Protein AF-A0A3D2MHQ1-F1 (afdb_monomer_lite)

pLDDT: mean 87.16, std 13.09, range [38.5, 98.31]

Foldseek 3Di:
DDDDDDPPPPDDDPPPPVCVVCVVCCLLAPLDLDPVCLVVNLLSVLLLLLLLLLLLVLVLPPDLCPPPVPCPPCSVVSNVVSNVSSVVSNVVSPDDDDSPPPSVDSDDDPVSVVSVVSLVVLLVVLVVLLVVLVVLLPDADAQQAPQLLLLLVLLLCVVVVHHSQVPFFVLVSCVPRVYQLVRWDFDCDDPNPPPPDDDDSVRSVVLSVVCNVVVHRPGTDGGNPPDPPLSVVQNVCSVVVNSRCLVVLSVLLVVVLVVQLVPDDVSCNVSSVSSSSSNVVSSVCSSNSHCVSNLVSLVVQLVVCVVVVVSNVVSVD

Radius of gyration: 27.02 Å; chains: 1; bounding box: 58×42×111 Å

Structure (mmCIF, N/CA/C/O backbone):
data_AF-A0A3D2MHQ1-F1
#
_entry.id   AF-A0A3D2MHQ1-F1
#
loop_
_atom_site.group_PDB
_atom_site.id
_atom_site.type_symbol
_atom_site.label_atom_id
_atom_site.label_alt_id
_atom_site.label_comp_id
_atom_site.label_asym_id
_atom_site.label_entity_id
_atom_site.label_seq_id
_atom_site.pdbx_PDB_ins_code
_atom_site.Cartn_x
_atom_site.Cartn_y
_atom_site.Cartn_z
_atom_site.occupancy
_atom_site.B_iso_or_equiv
_atom_site.auth_seq_id
_atom_site.auth_comp_id
_atom_site.auth_asym_id
_atom_site.auth_atom_id
_atom_site.pdbx_PDB_model_num
ATOM 1 N N . MET A 1 1 ? -31.511 18.091 81.338 1.00 41.44 1 MET A N 1
ATOM 2 C CA . MET A 1 1 ? -31.451 18.531 79.927 1.00 41.44 1 MET A CA 1
ATOM 3 C C . MET A 1 1 ? -30.010 18.409 79.463 1.00 41.44 1 MET A C 1
ATOM 5 O O . MET A 1 1 ? -29.186 19.196 79.897 1.00 41.44 1 MET A O 1
ATOM 9 N N . ALA A 1 2 ? -29.686 17.376 78.683 1.00 38.50 2 ALA A N 1
ATOM 10 C CA . ALA A 1 2 ? -28.346 17.162 78.136 1.00 38.50 2 ALA A CA 1
ATOM 11 C C . ALA A 1 2 ? -28.432 17.257 76.608 1.00 38.50 2 ALA A C 1
ATOM 13 O O . ALA A 1 2 ? -29.127 16.470 75.965 1.00 38.50 2 ALA A O 1
ATOM 14 N N . GLN A 1 3 ? -27.784 18.276 76.051 1.00 45.22 3 GLN A N 1
ATOM 15 C CA . GLN A 1 3 ? -27.794 18.618 74.634 1.00 45.22 3 GLN A CA 1
ATOM 16 C C . GLN A 1 3 ? -26.745 17.750 73.919 1.00 45.22 3 GLN A C 1
ATOM 18 O O . GLN A 1 3 ? -25.546 17.919 74.124 1.00 45.22 3 GLN A O 1
ATOM 23 N N . ARG A 1 4 ? -27.192 16.773 73.120 1.00 46.41 4 ARG A N 1
ATOM 24 C CA . ARG A 1 4 ? -26.319 15.969 72.249 1.00 46.41 4 ARG A CA 1
ATOM 25 C C . ARG A 1 4 ? -25.903 16.815 71.047 1.00 46.41 4 ARG A C 1
ATOM 27 O O . ARG A 1 4 ? -26.727 17.103 70.183 1.00 46.41 4 ARG A O 1
ATOM 34 N N . SER A 1 5 ? -24.630 17.189 70.987 1.00 51.31 5 SER A N 1
ATOM 35 C CA . SER A 1 5 ? -24.003 17.742 69.790 1.00 51.31 5 SER A CA 1
ATOM 36 C C . SER A 1 5 ? -23.804 16.628 68.758 1.00 51.31 5 SER A C 1
ATOM 38 O O . SER A 1 5 ? -23.080 15.658 68.979 1.00 51.31 5 SER A O 1
ATOM 40 N N . VAL A 1 6 ? -24.490 16.747 67.623 1.00 52.09 6 VAL A N 1
ATOM 41 C CA . VAL A 1 6 ? -24.284 15.894 66.450 1.00 52.09 6 VAL A CA 1
ATOM 42 C C . VAL A 1 6 ? -23.158 16.522 65.636 1.00 52.09 6 VAL A C 1
ATOM 44 O O . VAL A 1 6 ? -23.335 17.579 65.037 1.00 52.09 6 VAL A O 1
ATOM 47 N N . PHE A 1 7 ? -21.982 15.895 65.648 1.00 46.06 7 PHE A N 1
ATOM 48 C CA . PHE A 1 7 ? -20.896 16.245 64.738 1.00 46.06 7 PHE A CA 1
ATOM 49 C C . PHE A 1 7 ? -21.261 15.779 63.327 1.00 46.06 7 PHE A C 1
ATOM 51 O O . PHE A 1 7 ? -21.269 14.585 63.029 1.00 46.06 7 PHE A O 1
ATOM 58 N N . THR A 1 8 ? -21.563 16.733 62.451 1.00 49.31 8 THR A N 1
ATOM 59 C CA . THR A 1 8 ? -21.697 16.512 61.013 1.00 49.31 8 THR A CA 1
ATOM 60 C C . THR A 1 8 ? -20.311 16.215 60.451 1.00 49.31 8 THR A C 1
ATOM 62 O O . THR A 1 8 ? -19.496 17.112 60.245 1.00 49.31 8 THR A O 1
ATOM 65 N N . GLN A 1 9 ? -20.009 14.934 60.260 1.00 46.34 9 GLN A N 1
ATOM 66 C CA . GLN A 1 9 ? -18.776 14.492 59.626 1.00 46.34 9 GLN A CA 1
ATOM 67 C C . GLN A 1 9 ? -18.892 14.741 58.118 1.00 46.34 9 GLN A C 1
ATOM 69 O O . GLN A 1 9 ? -19.406 13.916 57.365 1.00 46.34 9 GLN A O 1
ATOM 74 N N . THR A 1 10 ? -18.455 15.920 57.681 1.00 47.22 10 THR A N 1
ATOM 75 C CA . THR A 1 10 ? -18.321 16.269 56.267 1.00 47.22 10 THR A CA 1
ATOM 76 C C . THR A 1 10 ? -17.256 15.358 55.663 1.00 47.22 10 THR A C 1
ATOM 78 O O . THR A 1 10 ? -16.059 15.525 55.894 1.00 47.22 10 THR A O 1
ATOM 81 N N . THR A 1 11 ? -17.689 14.339 54.927 1.00 50.16 11 THR A N 1
ATOM 82 C CA . THR A 1 11 ? -16.809 13.509 54.110 1.00 50.16 11 THR A CA 1
ATOM 83 C C . THR A 1 11 ? -16.219 14.398 53.021 1.00 50.16 11 THR A C 1
ATOM 85 O O . THR A 1 11 ? -16.894 14.767 52.065 1.00 50.16 11 THR A O 1
ATOM 88 N N . GLN A 1 12 ? -14.956 14.797 53.188 1.00 49.50 12 GLN A N 1
ATOM 89 C CA . GLN A 1 12 ? -14.205 15.427 52.109 1.00 49.50 12 GLN A CA 1
ATOM 90 C C . GLN A 1 12 ? -14.195 14.473 50.904 1.00 49.50 12 GLN A C 1
ATOM 92 O O . GLN A 1 12 ? -13.839 13.299 51.070 1.00 49.50 12 GLN A O 1
ATOM 97 N N . PRO A 1 13 ? -14.569 14.935 49.697 1.00 51.09 13 PRO A N 1
ATOM 98 C CA . PRO A 1 13 ? -14.368 14.151 48.496 1.00 51.09 13 PRO A CA 1
ATOM 99 C C . PRO A 1 13 ? -12.862 13.964 48.345 1.00 51.09 13 PRO A C 1
ATOM 101 O O . PRO A 1 13 ? -12.105 14.921 48.198 1.00 51.09 13 PRO A O 1
ATOM 104 N N . LYS A 1 14 ? -12.421 12.714 48.455 1.00 50.22 14 LYS A N 1
ATOM 105 C CA . LYS A 1 14 ? -11.042 12.325 48.196 1.00 50.22 14 LYS A CA 1
ATOM 106 C C . LYS A 1 14 ? -10.777 12.656 46.727 1.00 50.22 14 LYS A C 1
ATOM 108 O O . LYS A 1 14 ? -11.254 11.942 45.849 1.00 50.22 14 LYS A O 1
ATOM 113 N N . GLU A 1 15 ? -10.109 13.776 46.461 1.00 48.19 15 GLU A N 1
ATOM 114 C CA . GLU A 1 15 ? -9.692 14.137 45.111 1.00 48.19 15 GLU A CA 1
ATOM 115 C C . GLU A 1 15 ? -8.756 13.044 44.598 1.00 48.19 15 GLU A C 1
ATOM 117 O O . GLU A 1 15 ? -7.600 12.911 44.999 1.00 48.19 15 GLU A O 1
ATOM 122 N N . ASP A 1 16 ? -9.306 12.198 43.734 1.00 51.69 16 ASP A N 1
ATOM 123 C CA . ASP A 1 16 ? -8.596 11.114 43.086 1.00 51.69 16 ASP A CA 1
ATOM 124 C C . ASP A 1 16 ? -7.606 11.732 42.082 1.00 51.69 16 ASP A C 1
ATOM 126 O O . ASP A 1 16 ? -7.900 11.901 40.895 1.00 51.69 16 ASP A O 1
ATOM 130 N N . HIS A 1 17 ? -6.402 12.085 42.547 1.00 50.25 17 HIS A N 1
ATOM 131 C CA . HIS A 1 17 ? -5.279 12.573 41.728 1.00 50.25 17 HIS A CA 1
ATOM 132 C C . HIS A 1 17 ? -4.903 11.622 40.568 1.00 50.25 17 HIS A C 1
ATOM 134 O O . HIS A 1 17 ? -4.122 11.968 39.682 1.00 50.25 17 HIS A O 1
ATOM 140 N N . THR A 1 18 ? -5.477 10.418 40.526 1.00 52.78 18 THR A N 1
ATOM 141 C CA . THR A 1 18 ? -5.360 9.469 39.416 1.00 52.78 18 THR A CA 1
ATOM 142 C C . THR A 1 18 ? -6.163 9.878 38.171 1.00 52.78 18 THR A C 1
ATOM 144 O O . THR A 1 18 ? -5.835 9.435 37.066 1.00 52.78 18 THR A O 1
ATOM 147 N N . THR A 1 19 ? -7.168 10.752 38.302 1.00 53.66 19 THR A N 1
ATOM 148 C CA . THR A 1 19 ? -8.086 11.133 37.209 1.00 53.66 19 THR A CA 1
ATOM 149 C C . THR A 1 19 ? -7.482 12.111 36.199 1.00 53.66 19 THR A C 1
ATOM 151 O O . THR A 1 19 ? -7.786 12.034 35.006 1.00 53.66 19 THR A O 1
ATOM 154 N N . THR A 1 20 ? -6.566 12.990 36.611 1.00 59.56 20 THR A N 1
ATOM 155 C CA . THR A 1 20 ? -5.917 13.961 35.711 1.00 59.56 20 THR A CA 1
ATOM 156 C C . THR A 1 20 ? -4.948 13.298 34.731 1.00 59.56 20 THR A C 1
ATOM 158 O O . THR A 1 20 ? -4.886 13.703 33.570 1.00 59.56 20 THR A O 1
ATOM 161 N N . ARG A 1 21 ? -4.246 12.229 35.141 1.00 63.94 21 ARG A N 1
ATOM 162 C CA . ARG A 1 21 ? -3.185 11.588 34.333 1.00 63.94 21 ARG A CA 1
ATOM 163 C C . ARG A 1 21 ? -3.698 10.866 33.076 1.00 63.94 21 ARG A C 1
ATOM 165 O O . ARG A 1 21 ? -2.928 10.652 32.144 1.00 63.94 21 ARG A O 1
ATOM 172 N N . TYR A 1 22 ? -4.986 10.521 33.015 1.00 71.19 22 TYR A N 1
ATOM 173 C CA . TYR A 1 22 ? -5.569 9.738 31.913 1.00 71.19 22 TYR A CA 1
ATOM 174 C C . TYR A 1 22 ? -6.658 10.468 31.120 1.00 71.19 22 TYR A C 1
ATOM 176 O O . TYR A 1 22 ? -7.328 9.855 30.293 1.00 71.19 22 TYR A O 1
ATOM 184 N N . ARG A 1 23 ? -6.814 11.785 31.300 1.00 81.25 23 ARG A N 1
ATOM 185 C CA . ARG A 1 23 ? -7.886 12.566 30.658 1.00 81.25 23 ARG A CA 1
ATOM 186 C C . ARG A 1 23 ? -7.852 12.498 29.118 1.00 81.25 23 ARG A C 1
ATOM 188 O O . ARG A 1 23 ? -8.897 12.559 28.479 1.00 81.25 23 ARG A O 1
ATOM 195 N N . TRP A 1 24 ? -6.673 12.302 28.520 1.00 87.44 24 TRP A N 1
ATOM 196 C CA . TRP A 1 24 ? -6.513 12.129 27.069 1.00 87.44 24 TRP A CA 1
ATOM 197 C C . TRP A 1 24 ? -7.054 10.786 26.551 1.00 87.44 24 TRP A C 1
ATOM 199 O O . TRP A 1 24 ? -7.511 10.711 25.411 1.00 87.44 24 TRP A O 1
ATOM 209 N N . MET A 1 25 ? -7.063 9.736 27.384 1.00 88.19 25 MET A N 1
ATOM 210 C CA . MET A 1 25 ? -7.563 8.410 27.002 1.00 88.19 25 MET A CA 1
ATOM 211 C C . MET A 1 25 ? -9.069 8.413 26.741 1.00 88.19 25 MET A C 1
ATOM 213 O O . MET A 1 25 ? -9.544 7.604 25.947 1.00 88.19 25 MET A O 1
ATOM 217 N N . ASN A 1 26 ? -9.796 9.359 27.339 1.00 87.25 26 ASN A N 1
ATOM 218 C CA . ASN A 1 26 ? -11.232 9.550 27.131 1.00 87.25 26 ASN A CA 1
ATOM 219 C C . ASN A 1 26 ? -11.576 9.921 25.678 1.00 87.25 26 ASN A C 1
ATOM 221 O O . ASN A 1 26 ? -12.728 9.819 25.275 1.00 87.25 26 ASN A O 1
ATOM 225 N N . ARG A 1 27 ? -10.587 10.347 24.874 1.00 90.31 27 ARG A N 1
ATOM 226 C CA . ARG A 1 27 ? -10.777 10.548 23.429 1.00 90.31 27 ARG A CA 1
ATOM 227 C C . ARG A 1 27 ? -10.894 9.224 22.674 1.00 90.31 27 ARG A C 1
ATOM 229 O O . ARG A 1 27 ? -11.553 9.179 21.647 1.00 90.31 27 ARG A O 1
ATOM 236 N N . PHE A 1 28 ? -10.260 8.165 23.178 1.00 91.62 28 PHE A N 1
ATOM 237 C CA . PHE A 1 28 ? -10.196 6.849 22.537 1.00 91.62 28 PHE A CA 1
ATOM 238 C C . PHE A 1 28 ? -11.156 5.832 23.160 1.00 91.62 28 PHE A C 1
ATOM 240 O O . PHE A 1 28 ? -11.649 4.949 22.460 1.00 91.62 28 PHE A O 1
ATOM 247 N N . PHE A 1 29 ? -11.422 5.936 24.461 1.00 91.94 29 PHE A N 1
ATOM 248 C CA . PHE A 1 29 ? -12.326 5.047 25.183 1.00 91.94 29 PHE A CA 1
ATOM 249 C C . PHE A 1 29 ? -13.490 5.840 25.761 1.00 91.94 29 PHE A C 1
ATOM 251 O O . PHE A 1 29 ? -13.272 6.864 26.406 1.00 91.94 29 PHE A O 1
ATOM 258 N N . THR A 1 30 ? -14.719 5.362 25.550 1.00 88.00 30 THR A N 1
ATOM 259 C CA . THR A 1 30 ? -15.880 5.968 26.208 1.00 88.00 30 THR A CA 1
ATOM 260 C C . THR A 1 30 ? -15.880 5.611 27.693 1.00 88.00 30 THR A C 1
ATOM 262 O O . THR A 1 30 ? -15.606 4.467 28.063 1.00 88.00 30 THR A O 1
ATOM 265 N N . ASN A 1 31 ? -16.176 6.602 28.532 1.00 83.19 31 ASN A N 1
ATOM 266 C CA . ASN A 1 31 ? -16.345 6.412 29.973 1.00 83.19 31 ASN A CA 1
ATOM 267 C C . ASN A 1 31 ? -17.778 6.027 30.337 1.00 83.19 31 ASN A C 1
ATOM 269 O O . ASN A 1 31 ? -18.007 5.515 31.431 1.00 83.19 31 ASN A O 1
ATOM 273 N N . ASP A 1 32 ? -18.735 6.282 29.441 1.00 82.44 32 ASP A N 1
ATOM 274 C CA . ASP A 1 32 ? -20.117 5.902 29.674 1.00 82.44 32 ASP A CA 1
ATOM 275 C C . ASP A 1 32 ? -20.298 4.404 29.408 1.00 82.44 32 ASP A C 1
ATOM 277 O O . ASP A 1 32 ? -20.101 3.910 28.295 1.00 82.44 32 ASP A O 1
ATOM 281 N N . VAL A 1 33 ? -20.656 3.688 30.472 1.00 81.06 33 VAL A N 1
ATOM 282 C CA . VAL A 1 33 ? -20.871 2.238 30.499 1.00 81.06 33 VAL A CA 1
ATOM 283 C C . VAL A 1 33 ? -22.364 1.896 30.449 1.00 81.06 33 VAL A C 1
ATOM 285 O O . VAL A 1 33 ? -22.752 0.770 30.769 1.00 81.06 33 VAL A O 1
ATOM 288 N N . SER A 1 34 ? -23.209 2.858 30.073 1.00 83.75 34 SER A N 1
ATOM 289 C CA . SER A 1 34 ? -24.629 2.637 29.832 1.00 83.75 34 SER A CA 1
ATOM 290 C C . SER A 1 34 ? -24.853 1.562 28.752 1.00 83.75 34 SER A C 1
ATOM 292 O O . SER A 1 34 ? -24.024 1.396 27.845 1.00 83.75 34 SER A O 1
ATOM 294 N N . PRO A 1 35 ? -25.964 0.803 28.827 1.00 83.62 35 PRO A N 1
ATOM 295 C CA . PRO A 1 35 ? -26.304 -0.213 27.828 1.00 83.62 35 PRO A CA 1
ATOM 296 C C . PRO A 1 35 ? -26.315 0.314 26.387 1.00 83.62 35 PRO A C 1
ATOM 298 O O . PRO A 1 35 ? -25.898 -0.399 25.470 1.00 83.62 35 PRO A O 1
ATOM 301 N N . ASP A 1 36 ? -26.700 1.577 26.197 1.00 86.62 36 ASP A N 1
ATOM 302 C CA . ASP A 1 36 ? -26.775 2.235 24.889 1.00 86.62 36 ASP A CA 1
ATOM 303 C C . ASP A 1 36 ? -25.396 2.378 24.223 1.00 86.62 36 ASP A C 1
ATOM 305 O O . ASP A 1 36 ? -25.267 2.304 22.999 1.00 86.62 36 ASP A O 1
ATOM 309 N N . ASN A 1 37 ? -24.332 2.479 25.027 1.00 87.81 37 ASN A N 1
ATOM 310 C CA . ASN A 1 37 ? -22.954 2.623 24.561 1.00 87.81 37 ASN A CA 1
ATOM 311 C C . ASN A 1 37 ? -22.206 1.292 24.367 1.00 87.81 37 ASN A C 1
ATOM 313 O O . ASN A 1 37 ? -21.064 1.271 23.888 1.00 87.81 37 ASN A O 1
ATOM 317 N N . TYR A 1 38 ? -22.839 0.148 24.645 1.00 87.06 38 TYR A N 1
ATOM 318 C CA . TYR A 1 38 ? -22.224 -1.175 24.466 1.00 87.06 38 TYR A CA 1
ATOM 319 C C . TYR A 1 38 ? -21.692 -1.450 23.051 1.00 87.06 38 TYR A C 1
ATOM 321 O O . TYR A 1 38 ? -20.593 -2.015 22.940 1.00 87.06 38 TYR A O 1
ATOM 329 N N . PRO A 1 39 ? -22.377 -1.054 21.959 1.00 89.12 39 PRO A N 1
ATOM 330 C CA . PRO A 1 39 ? -21.839 -1.222 20.613 1.00 89.12 39 PRO A CA 1
ATOM 331 C C . PRO A 1 39 ? -20.524 -0.459 20.401 1.00 89.12 39 PRO A C 1
ATOM 333 O O . PRO A 1 39 ? -19.602 -0.995 19.786 1.00 89.12 39 PRO A O 1
ATOM 336 N N . ILE A 1 40 ? -20.403 0.756 20.945 1.00 90.88 40 ILE A N 1
ATOM 337 C CA . ILE A 1 40 ? -19.206 1.600 20.811 1.00 90.88 40 ILE A CA 1
ATOM 338 C C . ILE A 1 40 ? -18.048 1.008 21.611 1.00 90.88 40 ILE A C 1
ATOM 340 O O . ILE A 1 40 ? -16.964 0.814 21.062 1.00 90.88 40 ILE A O 1
ATOM 344 N N . ILE A 1 41 ? -18.284 0.611 22.865 1.00 89.38 41 ILE A N 1
ATOM 345 C CA . ILE A 1 41 ? -17.271 -0.064 23.694 1.00 89.38 41 ILE A CA 1
ATOM 346 C C . ILE A 1 41 ? -16.753 -1.321 22.984 1.00 89.38 41 ILE A C 1
ATOM 348 O O . ILE A 1 41 ? -15.551 -1.599 22.984 1.00 89.38 41 ILE A O 1
ATOM 352 N N . LYS A 1 42 ? -17.639 -2.092 22.342 1.00 88.88 42 LYS A N 1
ATOM 353 C CA . LYS A 1 42 ? -17.251 -3.276 21.567 1.00 88.88 42 LYS A CA 1
ATOM 354 C C . LYS A 1 42 ? -16.354 -2.908 20.384 1.00 88.88 42 LYS A C 1
ATOM 356 O O . LYS A 1 42 ? -15.334 -3.567 20.190 1.00 88.88 42 LYS A O 1
ATOM 361 N N . LEU A 1 43 ? -16.689 -1.864 19.626 1.00 92.50 43 LEU A N 1
ATOM 362 C CA . LEU A 1 43 ? -15.858 -1.378 18.520 1.00 92.50 43 LEU A CA 1
ATOM 363 C C . LEU A 1 43 ? -14.486 -0.892 19.003 1.00 92.50 43 LEU A C 1
ATOM 365 O O . LEU A 1 43 ? -13.479 -1.301 18.435 1.00 92.50 43 LEU A O 1
ATOM 369 N N . GLN A 1 44 ? -14.419 -0.129 20.095 1.00 93.12 44 GLN A N 1
ATOM 370 C CA . GLN A 1 44 ? -13.157 0.329 20.692 1.00 93.12 44 GLN A CA 1
ATOM 371 C C . GLN A 1 44 ? -12.275 -0.842 21.149 1.00 93.12 44 GLN A C 1
ATOM 373 O O . GLN A 1 44 ? -11.058 -0.802 21.016 1.00 93.12 44 GLN A O 1
ATOM 378 N N . ARG A 1 45 ? -12.861 -1.938 21.644 1.00 90.75 45 ARG A N 1
ATOM 379 C CA . ARG A 1 45 ? -12.098 -3.151 21.995 1.00 90.75 45 ARG A CA 1
ATOM 380 C C . ARG A 1 45 ? -11.556 -3.880 20.769 1.00 90.75 45 ARG A C 1
ATOM 382 O O . ARG A 1 45 ? -10.436 -4.378 20.818 1.00 90.75 45 ARG A O 1
ATOM 389 N N . ARG A 1 46 ? -12.337 -3.944 19.689 1.00 93.69 46 ARG A N 1
ATOM 390 C CA . ARG A 1 46 ? -11.899 -4.510 18.402 1.00 93.69 46 ARG A CA 1
ATOM 391 C C . ARG A 1 46 ? -10.802 -3.661 17.768 1.00 93.69 46 ARG A C 1
ATOM 393 O O . ARG A 1 46 ? -9.842 -4.211 17.248 1.00 93.69 46 ARG A O 1
ATOM 400 N N . ALA A 1 47 ? -10.900 -2.343 17.911 1.00 95.69 47 ALA A N 1
ATOM 401 C CA . ALA A 1 47 ? -9.884 -1.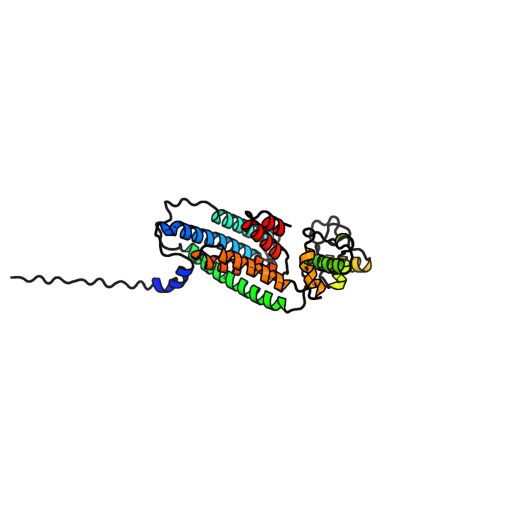397 17.479 1.00 95.69 47 ALA A CA 1
ATOM 402 C C . ALA A 1 47 ? -8.508 -1.685 18.109 1.00 95.69 47 ALA A C 1
ATOM 404 O O . ALA A 1 47 ? -7.496 -1.592 17.425 1.00 95.69 47 ALA A O 1
ATOM 405 N N . ILE A 1 48 ? -8.446 -2.145 19.362 1.00 96.44 48 ILE A N 1
ATOM 406 C CA . ILE A 1 48 ? -7.165 -2.548 19.967 1.00 96.44 48 ILE A CA 1
ATOM 407 C C . ILE A 1 48 ? -6.528 -3.741 19.247 1.00 96.44 48 ILE A C 1
ATOM 409 O O . ILE A 1 48 ? -5.316 -3.763 19.059 1.00 96.44 48 ILE A O 1
ATOM 413 N N . TRP A 1 49 ? -7.329 -4.722 18.834 1.00 97.25 49 TRP A N 1
ATOM 414 C CA . TRP A 1 49 ? -6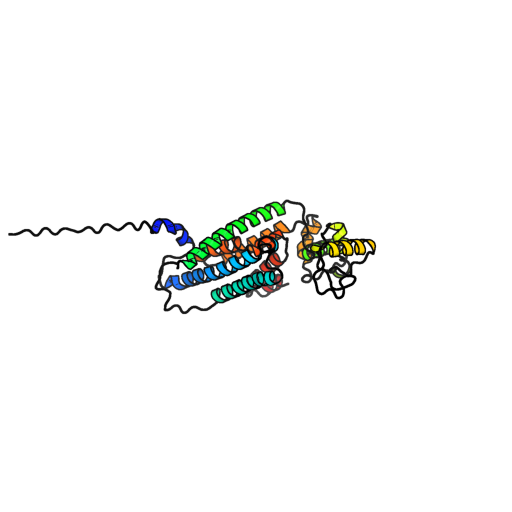.829 -5.871 18.079 1.00 97.25 49 TRP A CA 1
ATOM 415 C C . TRP A 1 49 ? -6.352 -5.477 16.679 1.00 97.25 49 TRP A C 1
ATOM 417 O O . TRP A 1 49 ? -5.304 -5.944 16.247 1.00 97.25 49 TRP A O 1
ATOM 427 N N . ILE A 1 50 ? -7.060 -4.559 16.013 1.00 97.56 50 ILE A N 1
ATOM 428 C CA . ILE A 1 50 ? -6.599 -3.956 14.752 1.00 97.56 50 ILE A CA 1
ATOM 429 C C . ILE A 1 50 ? -5.271 -3.218 14.974 1.00 97.56 50 ILE A C 1
ATOM 431 O O . ILE A 1 50 ? -4.337 -3.391 14.201 1.00 97.56 50 ILE A O 1
ATOM 435 N N . GLY A 1 51 ? -5.152 -2.454 16.062 1.00 97.56 51 GLY A N 1
ATOM 436 C CA . GLY A 1 51 ? -3.910 -1.773 16.421 1.00 97.56 51 GLY A CA 1
ATOM 437 C C . GLY A 1 51 ? -2.744 -2.739 16.645 1.00 97.56 51 GLY A C 1
ATOM 438 O O . GLY A 1 51 ? -1.659 -2.517 16.123 1.00 97.56 51 GLY A O 1
ATOM 439 N N . LEU A 1 52 ? -2.966 -3.857 17.344 1.00 98.06 52 LEU A N 1
ATOM 440 C CA . LEU A 1 52 ? -1.948 -4.903 17.486 1.00 98.06 52 LEU A CA 1
ATOM 441 C C . LEU A 1 52 ? -1.521 -5.463 16.121 1.00 98.06 52 LEU A C 1
ATOM 443 O O . LEU A 1 52 ? -0.328 -5.624 15.884 1.00 98.06 52 LEU A O 1
ATOM 447 N N . ALA A 1 53 ? -2.473 -5.717 15.219 1.00 98.06 53 ALA A N 1
ATOM 448 C CA . ALA A 1 53 ? -2.165 -6.185 13.872 1.00 98.06 53 ALA A CA 1
ATOM 449 C C . ALA A 1 53 ? -1.272 -5.190 13.108 1.00 98.06 53 ALA A C 1
ATOM 451 O O . ALA A 1 53 ? -0.308 -5.619 12.476 1.00 98.06 53 ALA A O 1
ATOM 452 N N . LEU A 1 54 ? -1.544 -3.884 13.219 1.00 97.81 54 LEU A N 1
ATOM 453 C CA . LEU A 1 54 ? -0.738 -2.823 12.604 1.00 97.81 54 LEU A CA 1
ATOM 454 C C . LEU A 1 54 ? 0.652 -2.691 13.233 1.00 97.81 54 LEU A C 1
ATOM 456 O O . LEU A 1 54 ? 1.621 -2.528 12.504 1.00 97.81 54 LEU A O 1
ATOM 460 N N . ILE A 1 55 ? 0.776 -2.807 14.560 1.00 97.88 55 ILE A N 1
ATOM 461 C CA . ILE A 1 55 ? 2.081 -2.804 15.244 1.00 97.88 55 ILE A CA 1
ATOM 462 C C . ILE A 1 55 ? 2.953 -3.958 14.739 1.00 97.88 55 ILE A C 1
ATOM 464 O O . ILE A 1 55 ? 4.134 -3.759 14.468 1.00 97.88 55 ILE A O 1
ATOM 468 N N . LEU A 1 56 ? 2.376 -5.156 14.603 1.00 97.50 56 LEU A N 1
ATOM 469 C CA . LEU A 1 56 ? 3.104 -6.330 14.119 1.00 97.50 56 LEU A CA 1
ATOM 470 C C . LEU A 1 56 ? 3.535 -6.177 12.655 1.00 97.50 56 LEU A C 1
ATOM 472 O O . LEU A 1 56 ? 4.660 -6.540 12.330 1.00 97.50 56 LEU A O 1
ATOM 476 N N . GLN A 1 57 ? 2.688 -5.596 11.798 1.00 96.50 57 GLN A N 1
ATOM 477 C CA . GLN A 1 57 ? 3.065 -5.292 10.411 1.00 96.50 57 GLN A CA 1
ATOM 478 C C . GLN A 1 57 ? 4.142 -4.207 10.340 1.00 96.50 57 GLN A C 1
ATOM 480 O O . GLN A 1 57 ? 5.134 -4.381 9.648 1.00 96.50 57 GLN A O 1
ATOM 485 N N . ALA A 1 58 ? 4.030 -3.138 11.131 1.00 95.56 58 ALA A N 1
ATOM 486 C CA . ALA A 1 58 ? 5.061 -2.104 11.197 1.00 95.56 58 ALA A CA 1
ATOM 487 C C . ALA A 1 58 ? 6.418 -2.658 11.669 1.00 95.56 58 ALA A C 1
ATOM 489 O O . ALA A 1 58 ? 7.458 -2.228 11.184 1.00 95.56 58 ALA A O 1
ATOM 490 N N . ALA A 1 59 ? 6.420 -3.630 12.587 1.00 94.19 59 ALA A N 1
ATOM 491 C CA . ALA A 1 59 ? 7.640 -4.327 12.991 1.00 94.19 59 ALA A CA 1
ATOM 492 C C . ALA A 1 59 ? 8.219 -5.210 11.870 1.00 94.19 59 ALA A C 1
ATOM 494 O O . ALA A 1 59 ? 9.430 -5.398 11.816 1.00 94.19 59 ALA A O 1
ATOM 495 N N . ASN A 1 60 ? 7.370 -5.730 10.978 1.00 92.81 60 ASN A N 1
ATOM 496 C CA . ASN A 1 60 ? 7.779 -6.540 9.832 1.00 92.81 60 ASN A CA 1
ATOM 497 C C . ASN A 1 60 ? 8.454 -5.712 8.720 1.00 92.81 60 ASN A C 1
ATOM 499 O O . ASN A 1 60 ? 9.239 -6.259 7.955 1.00 92.81 60 ASN A O 1
ATOM 503 N N . GLU A 1 61 ? 8.191 -4.404 8.657 1.00 90.62 61 GLU A N 1
ATOM 504 C CA . GLU A 1 61 ? 8.831 -3.477 7.706 1.00 90.62 61 GLU A CA 1
ATOM 505 C C . GLU A 1 61 ? 10.298 -3.165 8.048 1.00 90.62 61 GLU A C 1
ATOM 507 O O . GLU A 1 61 ? 11.016 -2.574 7.242 1.00 90.62 61 GLU A O 1
ATOM 512 N N . ILE A 1 62 ? 10.769 -3.507 9.253 1.00 87.50 62 ILE A N 1
ATOM 513 C CA . ILE A 1 62 ? 12.144 -3.195 9.646 1.00 87.50 62 ILE A CA 1
ATOM 514 C C . ILE A 1 62 ? 13.095 -4.144 8.881 1.00 87.50 62 ILE A C 1
ATOM 516 O O . ILE A 1 62 ? 12.893 -5.360 8.898 1.00 87.50 62 ILE A O 1
ATOM 520 N N . PRO A 1 63 ? 14.151 -3.635 8.214 1.00 80.31 63 PRO A N 1
ATOM 521 C CA . PRO A 1 63 ? 15.098 -4.479 7.485 1.00 80.31 63 PRO A CA 1
ATOM 522 C C . PRO A 1 63 ? 15.820 -5.461 8.418 1.00 80.31 63 PRO A C 1
ATOM 524 O O . PRO A 1 63 ? 16.554 -5.053 9.321 1.00 80.31 63 PRO A O 1
ATOM 527 N N . HIS A 1 64 ? 15.581 -6.760 8.223 1.00 71.12 64 HIS A N 1
ATOM 528 C CA . HIS A 1 64 ? 15.996 -7.830 9.140 1.00 71.12 64 HIS A CA 1
ATOM 529 C C . HIS A 1 64 ? 17.522 -7.973 9.254 1.00 71.12 64 HIS A C 1
ATOM 531 O O . HIS A 1 64 ? 18.047 -8.369 10.299 1.00 71.12 64 HIS A O 1
ATOM 537 N N . ASP A 1 65 ? 18.231 -7.591 8.196 1.00 68.12 65 ASP A N 1
ATOM 538 C CA . ASP A 1 65 ? 19.686 -7.488 8.116 1.00 68.12 65 ASP A CA 1
ATOM 539 C C . ASP A 1 65 ? 20.272 -6.515 9.154 1.00 68.12 65 ASP A C 1
ATOM 541 O O . ASP A 1 65 ? 21.379 -6.736 9.645 1.00 68.12 65 ASP A O 1
ATOM 545 N N . ARG A 1 66 ? 19.526 -5.474 9.554 1.00 67.38 66 ARG A N 1
ATOM 546 C CA . ARG A 1 66 ? 20.024 -4.436 10.472 1.00 67.38 66 ARG A CA 1
ATOM 547 C C . ARG A 1 66 ? 20.077 -4.840 11.941 1.00 67.38 66 ARG A C 1
ATOM 549 O O . ARG A 1 66 ? 20.886 -4.276 12.672 1.00 67.38 66 ARG A O 1
ATOM 556 N N . TYR A 1 67 ? 19.216 -5.744 12.405 1.00 67.50 67 TYR A N 1
ATOM 557 C CA . TYR A 1 67 ? 19.098 -6.042 13.843 1.00 67.50 67 TYR A CA 1
ATOM 558 C C . TYR A 1 67 ? 19.319 -7.510 14.210 1.00 67.50 67 TYR A C 1
ATOM 560 O O . TYR A 1 67 ? 19.500 -7.801 15.393 1.00 67.50 67 TYR A O 1
ATOM 568 N N . LEU A 1 68 ? 19.361 -8.435 13.243 1.00 66.31 68 LEU A N 1
ATOM 569 C CA . LEU A 1 68 ? 19.564 -9.866 13.510 1.00 66.31 68 LEU A CA 1
ATOM 570 C C . LEU A 1 68 ? 20.533 -10.551 12.525 1.00 66.31 68 LEU A C 1
ATOM 572 O O . LEU A 1 68 ? 20.204 -11.611 11.988 1.00 66.31 68 LEU A O 1
ATOM 576 N N . PRO A 1 69 ? 21.767 -10.038 12.343 1.00 68.12 69 PRO A N 1
ATOM 577 C CA . PRO A 1 69 ? 22.759 -10.690 11.482 1.00 68.12 69 PRO A CA 1
ATOM 578 C C . PRO A 1 69 ? 23.148 -12.102 11.965 1.00 68.12 69 PRO A C 1
ATOM 580 O O . PRO A 1 69 ? 23.709 -12.883 11.207 1.00 68.12 69 PRO A O 1
ATOM 583 N N . TYR A 1 70 ? 22.833 -12.458 13.216 1.00 68.06 70 TYR A N 1
ATOM 584 C CA . TYR A 1 70 ? 23.259 -13.710 13.849 1.00 68.06 70 TYR A CA 1
ATOM 585 C C . TYR A 1 70 ? 22.270 -14.882 13.721 1.00 68.06 70 TYR A C 1
ATOM 587 O O . TYR A 1 70 ? 22.621 -16.000 14.091 1.00 68.06 70 TYR A O 1
ATOM 595 N N . LEU A 1 71 ? 21.040 -14.670 13.228 1.00 66.50 71 LEU A N 1
ATOM 596 C CA . LEU A 1 71 ? 20.018 -15.734 13.180 1.00 66.50 71 LEU A CA 1
ATOM 597 C C . LEU A 1 71 ? 20.072 -16.622 11.922 1.00 66.50 71 LEU A C 1
ATOM 599 O O . LEU A 1 71 ? 19.379 -17.642 11.888 1.00 66.50 71 LEU A O 1
ATOM 603 N N . ASN A 1 72 ? 20.898 -16.283 10.921 1.00 70.62 72 ASN A N 1
ATOM 604 C CA . ASN A 1 72 ? 21.073 -17.035 9.667 1.00 70.62 72 ASN A CA 1
ATOM 605 C C . ASN A 1 72 ? 19.718 -17.596 9.125 1.00 70.62 72 ASN A C 1
ATOM 607 O O . ASN A 1 72 ? 18.795 -16.787 8.992 1.00 70.62 72 ASN A O 1
ATOM 611 N N . PRO A 1 73 ? 19.491 -18.901 8.822 1.00 69.44 73 PRO A N 1
ATOM 612 C CA . PRO A 1 73 ? 18.262 -19.335 8.136 1.00 69.44 73 PRO A CA 1
ATOM 613 C C . PRO A 1 73 ? 16.976 -19.126 8.959 1.00 69.44 73 PRO A C 1
ATOM 615 O O . PRO A 1 73 ? 15.882 -19.072 8.394 1.00 69.44 73 PRO A O 1
ATOM 618 N N . PHE A 1 74 ? 17.087 -18.958 10.283 1.00 76.75 74 PHE A N 1
ATOM 619 C CA . PHE A 1 74 ? 15.946 -18.723 11.171 1.00 76.75 74 PHE A CA 1
ATOM 620 C C . PHE A 1 74 ? 15.443 -17.278 11.146 1.00 76.75 74 PHE A C 1
ATOM 622 O O . PHE A 1 74 ? 14.365 -17.012 11.677 1.00 76.75 74 PHE A O 1
ATOM 629 N N . GLY A 1 75 ? 16.166 -16.353 10.503 1.00 74.56 75 GLY A N 1
ATOM 630 C CA . GLY A 1 75 ? 15.711 -14.971 10.327 1.00 74.56 75 GLY A CA 1
ATOM 631 C C . GLY A 1 75 ? 14.334 -14.884 9.656 1.00 74.56 75 GLY A C 1
ATOM 632 O O . GLY A 1 75 ? 13.531 -14.032 10.019 1.00 74.56 75 GLY A O 1
ATOM 633 N N . SER A 1 76 ? 14.018 -15.833 8.767 1.00 79.81 76 SER A N 1
ATOM 634 C CA . SER A 1 76 ? 12.726 -15.943 8.071 1.00 79.81 76 SER A CA 1
ATOM 635 C C . SER A 1 76 ? 11.532 -16.295 8.978 1.00 79.81 76 SER A C 1
ATOM 637 O O . SER A 1 76 ? 10.388 -15.987 8.636 1.00 79.81 76 SER A O 1
ATOM 639 N N . LEU A 1 77 ? 11.765 -16.883 10.161 1.00 88.06 77 LEU A N 1
ATOM 640 C CA . LEU A 1 77 ? 10.693 -17.239 11.100 1.00 88.06 77 LEU A CA 1
ATOM 641 C C . LEU A 1 77 ? 10.060 -16.016 11.766 1.00 88.06 77 LEU A C 1
ATOM 643 O O . LEU A 1 77 ? 8.909 -16.081 12.196 1.00 88.06 77 LEU A O 1
ATOM 647 N N . ILE A 1 78 ? 10.794 -14.908 11.860 1.00 88.62 78 ILE A N 1
ATOM 648 C CA . ILE A 1 78 ? 10.309 -13.684 12.499 1.00 88.62 78 ILE A CA 1
ATOM 649 C C . ILE A 1 78 ? 9.245 -12.996 11.637 1.00 88.62 78 ILE A C 1
ATOM 651 O O . ILE A 1 78 ? 8.139 -12.831 12.158 1.00 88.62 78 ILE A O 1
ATOM 655 N N . PRO A 1 79 ? 9.487 -12.681 10.345 1.00 89.94 79 PRO A N 1
ATOM 656 C CA . PRO A 1 79 ? 8.437 -12.194 9.455 1.00 89.94 79 PRO A CA 1
ATOM 657 C C . PRO A 1 79 ? 7.208 -13.095 9.471 1.00 89.94 79 PRO A C 1
ATOM 659 O O . PRO A 1 79 ? 6.081 -12.628 9.623 1.00 89.94 79 PRO A O 1
ATOM 662 N N . PHE A 1 80 ? 7.427 -14.413 9.402 1.00 91.81 80 PHE A N 1
ATOM 663 C CA . PHE A 1 80 ? 6.348 -15.389 9.448 1.00 91.81 80 PHE A CA 1
ATOM 664 C C . PHE A 1 80 ? 5.517 -15.268 10.735 1.00 91.81 80 PHE A C 1
ATOM 666 O O . PHE A 1 80 ? 4.291 -15.182 10.673 1.00 91.81 80 PHE A O 1
ATOM 673 N N . ALA A 1 81 ? 6.164 -15.206 11.902 1.00 94.56 81 ALA A N 1
ATOM 674 C CA . ALA A 1 81 ? 5.487 -15.061 13.187 1.00 94.56 81 ALA A CA 1
ATOM 675 C C . ALA A 1 81 ? 4.766 -13.709 13.329 1.00 94.56 81 ALA A C 1
ATOM 677 O O . ALA A 1 81 ? 3.659 -13.668 13.870 1.00 94.56 81 ALA A O 1
ATOM 678 N N . LEU A 1 82 ? 5.353 -12.616 12.833 1.00 95.62 82 LEU A N 1
ATOM 679 C CA . LEU A 1 82 ? 4.744 -11.282 12.845 1.00 95.62 82 LEU A CA 1
ATOM 680 C C . LEU A 1 82 ? 3.491 -11.236 11.966 1.00 95.62 82 LEU A C 1
ATOM 682 O O . LEU A 1 82 ? 2.434 -10.792 12.423 1.00 95.62 82 LEU A O 1
ATOM 686 N N . ILE A 1 83 ? 3.577 -11.763 10.744 1.00 95.50 83 ILE A N 1
ATOM 687 C CA . ILE A 1 83 ? 2.454 -11.861 9.807 1.00 95.50 83 ILE A CA 1
ATOM 688 C C . ILE A 1 83 ? 1.356 -12.759 10.391 1.00 95.50 83 ILE A C 1
ATOM 690 O O . ILE A 1 83 ? 0.197 -12.346 10.463 1.00 95.50 83 ILE A O 1
ATOM 694 N N . ALA A 1 84 ? 1.703 -13.952 10.884 1.00 97.38 84 ALA A N 1
ATOM 695 C CA . ALA A 1 84 ? 0.748 -14.863 11.514 1.00 97.38 84 ALA A CA 1
ATOM 696 C C . ALA A 1 84 ? 0.077 -14.225 12.742 1.00 97.38 84 ALA A C 1
ATOM 698 O O . ALA A 1 84 ? -1.144 -14.288 12.894 1.00 97.38 84 ALA A O 1
ATOM 699 N N . GLY A 1 85 ? 0.852 -13.549 13.593 1.00 98.06 85 GLY A N 1
ATOM 700 C CA . GLY A 1 85 ? 0.341 -12.801 14.737 1.00 98.06 85 GLY A CA 1
ATOM 701 C C . GLY A 1 85 ? -0.614 -11.678 14.325 1.00 98.06 85 GLY A C 1
ATOM 702 O O . GLY A 1 85 ? -1.653 -11.494 14.961 1.00 98.06 85 GLY A O 1
ATOM 703 N N . SER A 1 86 ? -0.312 -10.973 13.232 1.00 97.69 86 SER A N 1
ATOM 704 C CA . SER A 1 86 ? -1.175 -9.936 12.663 1.00 97.69 86 SER A CA 1
ATOM 705 C C . SER A 1 86 ? -2.508 -10.514 12.173 1.00 97.69 86 SER A C 1
ATOM 707 O O . SER A 1 86 ? -3.571 -9.991 12.521 1.00 97.69 86 SER A O 1
ATOM 709 N N . PHE A 1 87 ? -2.488 -11.658 11.480 1.00 97.44 87 PHE A N 1
ATOM 710 C CA . PHE A 1 87 ? -3.706 -12.371 11.080 1.00 97.44 87 PHE A CA 1
ATOM 711 C C . PHE A 1 87 ? -4.534 -12.838 12.279 1.00 97.44 87 PHE A C 1
ATOM 713 O O . PHE A 1 87 ? -5.753 -12.658 12.291 1.00 97.44 87 PHE A O 1
ATOM 720 N N . ILE A 1 88 ? -3.896 -13.389 13.316 1.00 97.62 88 ILE A N 1
ATOM 721 C CA . ILE A 1 88 ? -4.579 -13.798 14.551 1.00 97.62 88 ILE A CA 1
ATOM 722 C C . ILE A 1 88 ? -5.225 -12.586 15.228 1.00 97.62 88 ILE A C 1
ATOM 724 O O . ILE A 1 88 ? -6.387 -12.650 15.634 1.00 97.62 88 ILE A O 1
ATOM 728 N N . ALA A 1 89 ? -4.509 -11.465 15.326 1.00 97.50 89 ALA A N 1
ATOM 729 C CA . ALA A 1 89 ? -5.040 -10.229 15.886 1.00 97.50 89 ALA A CA 1
ATOM 730 C C . ALA A 1 89 ? -6.253 -9.732 15.081 1.00 97.50 89 ALA A C 1
ATOM 732 O O . ALA A 1 89 ? -7.291 -9.410 15.663 1.00 97.50 89 ALA A O 1
ATOM 733 N N . MET A 1 90 ? -6.185 -9.770 13.750 1.00 97.06 90 MET A N 1
ATOM 734 C CA . MET A 1 90 ? -7.303 -9.410 12.880 1.00 97.06 90 MET A CA 1
ATOM 735 C C . MET A 1 90 ? -8.508 -10.352 13.058 1.00 97.06 90 MET A C 1
ATOM 737 O O . MET A 1 90 ? -9.641 -9.897 13.233 1.00 97.06 90 MET A O 1
ATOM 741 N N . ALA A 1 91 ? -8.283 -11.667 13.131 1.00 96.50 91 ALA A N 1
ATOM 742 C CA . ALA A 1 91 ? -9.332 -12.649 13.414 1.00 96.50 91 ALA A CA 1
ATOM 743 C C . ALA A 1 91 ? -10.001 -12.397 14.779 1.00 96.50 91 ALA A C 1
ATOM 745 O O . ALA A 1 91 ? -11.228 -12.467 14.915 1.00 96.50 91 ALA A O 1
ATOM 746 N N . MET A 1 92 ? -9.216 -12.020 15.791 1.00 95.25 92 MET A N 1
ATOM 747 C CA . MET A 1 92 ? -9.719 -11.645 17.113 1.00 95.25 92 MET A CA 1
ATOM 748 C C . MET A 1 92 ? -10.526 -10.340 17.096 1.00 95.25 92 MET A C 1
ATOM 750 O O . MET A 1 92 ? -11.498 -10.226 17.849 1.00 95.25 92 MET A O 1
ATOM 754 N N . ALA A 1 93 ? -10.196 -9.388 16.218 1.00 94.50 93 ALA A N 1
ATOM 755 C CA . ALA A 1 93 ? -10.993 -8.181 16.009 1.00 94.50 93 ALA A CA 1
ATOM 756 C C . ALA A 1 93 ? -12.386 -8.504 15.439 1.00 94.50 93 ALA A C 1
ATOM 758 O O . ALA A 1 93 ? -13.382 -7.894 15.842 1.00 94.50 93 ALA A O 1
ATOM 759 N N . PHE A 1 94 ? -12.494 -9.496 14.553 1.00 92.81 94 PHE A N 1
ATOM 760 C CA . PHE A 1 94 ? -13.774 -9.889 13.956 1.00 92.81 94 PHE A CA 1
ATOM 761 C C . PHE A 1 94 ? -14.604 -10.835 14.827 1.00 92.81 94 PHE A C 1
ATOM 763 O O . PHE A 1 94 ? -15.837 -10.834 14.728 1.00 92.81 94 PHE A O 1
ATOM 770 N N . ARG A 1 95 ? -13.970 -11.573 15.748 1.00 90.38 95 ARG A N 1
ATOM 771 C CA . ARG A 1 95 ? -14.643 -12.559 16.603 1.00 90.38 95 ARG A CA 1
ATOM 772 C C . ARG A 1 95 ? -15.865 -11.959 17.331 1.00 90.38 95 ARG A C 1
ATOM 774 O O . ARG A 1 95 ? -15.782 -10.882 17.947 1.00 90.38 95 ARG A O 1
ATOM 781 N N . PRO A 1 96 ? -17.036 -12.619 17.293 1.00 81.44 96 PRO A N 1
ATOM 782 C CA . PRO A 1 96 ? -18.185 -12.208 18.087 1.00 81.44 96 PRO A CA 1
ATOM 783 C C . PRO A 1 96 ? -17.917 -12.516 19.566 1.00 81.44 96 PRO A C 1
ATOM 785 O O . PRO A 1 96 ? -17.723 -13.662 19.957 1.00 81.44 96 PRO A O 1
ATOM 788 N N . THR A 1 97 ? -17.872 -11.484 20.407 1.00 74.12 97 THR A N 1
ATOM 789 C CA . THR A 1 97 ? -17.721 -11.639 21.863 1.00 74.12 97 THR A CA 1
ATOM 790 C C . THR A 1 97 ? -19.094 -11.614 22.534 1.00 74.12 97 THR A C 1
ATOM 792 O O . THR A 1 97 ? -19.892 -10.715 22.254 1.00 74.12 97 THR A O 1
ATOM 795 N N . SER A 1 98 ? -19.358 -12.575 23.426 1.00 64.06 98 SER A N 1
ATOM 796 C CA . SER A 1 98 ? -20.563 -12.603 24.266 1.00 64.06 98 SER A CA 1
ATOM 797 C C . SER A 1 98 ? -20.560 -11.423 25.249 1.00 64.06 98 SER A C 1
ATOM 799 O O . SER A 1 98 ? -19.607 -11.228 26.004 1.00 64.06 98 SER A O 1
ATOM 801 N N . LEU A 1 99 ? -21.626 -10.619 25.212 1.00 58.09 99 LEU A N 1
ATOM 802 C CA . LEU A 1 99 ? -21.771 -9.345 25.930 1.00 58.09 99 LEU A CA 1
ATOM 803 C C . LEU A 1 99 ? -21.901 -9.493 27.457 1.00 58.09 99 LEU A C 1
ATOM 805 O O . LEU A 1 99 ? -21.575 -8.557 28.181 1.00 58.09 99 LEU A O 1
ATOM 809 N N . LYS A 1 100 ? -22.340 -10.651 27.968 1.00 57.88 100 LYS A N 1
ATOM 810 C CA . LYS A 1 100 ? -22.890 -10.755 29.335 1.00 57.88 100 LYS A CA 1
ATOM 811 C C . LYS A 1 100 ? -21.887 -10.653 30.495 1.00 57.88 100 LYS A C 1
ATOM 813 O O . LYS A 1 100 ? -22.311 -10.351 31.600 1.00 57.88 100 LYS A O 1
ATOM 818 N N . GLN A 1 101 ? -20.585 -10.873 30.290 1.00 55.84 101 GLN A N 1
ATOM 819 C CA . GLN A 1 101 ? -19.615 -10.927 31.406 1.00 55.84 101 GLN A CA 1
ATOM 820 C C . GLN A 1 101 ? -18.562 -9.812 31.419 1.00 55.84 101 GLN A C 1
ATOM 822 O O . GLN A 1 101 ? -17.810 -9.689 32.384 1.00 55.84 101 GLN A O 1
ATOM 827 N N . GLN A 1 102 ? -18.463 -8.989 30.371 1.00 55.84 102 GLN A N 1
ATOM 828 C CA . GLN A 1 102 ? -17.328 -8.064 30.217 1.00 55.84 102 GLN A CA 1
ATOM 829 C C . GLN A 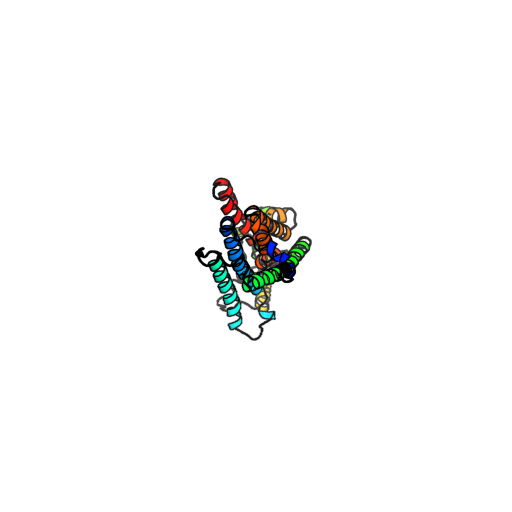1 102 ? -17.690 -6.573 30.240 1.00 55.84 102 GLN A C 1
ATOM 831 O O . GLN A 1 102 ? -16.780 -5.742 30.153 1.00 55.84 102 GLN A O 1
ATOM 836 N N . THR A 1 103 ? -18.971 -6.220 30.335 1.00 55.41 103 THR A N 1
ATOM 837 C CA . THR A 1 103 ? -19.478 -4.835 30.356 1.00 55.41 103 THR A CA 1
ATOM 838 C C . THR A 1 103 ? -19.486 -4.203 31.748 1.00 55.41 103 THR A C 1
ATOM 840 O O . THR A 1 103 ? -19.504 -2.988 31.847 1.00 55.41 103 THR A O 1
ATOM 843 N N . LEU A 1 104 ? -19.341 -4.987 32.822 1.00 59.12 104 LEU A N 1
ATOM 844 C CA . LEU A 1 104 ? -19.311 -4.470 34.201 1.00 59.12 104 LEU A CA 1
ATOM 845 C C . LEU A 1 104 ? -18.013 -3.736 34.590 1.00 59.12 104 LEU A C 1
ATOM 847 O O . LEU A 1 104 ? -17.930 -3.155 35.666 1.00 59.12 104 LEU A O 1
ATOM 851 N N . ARG A 1 105 ? -16.972 -3.755 33.747 1.00 63.03 105 ARG A N 1
ATOM 852 C CA . ARG A 1 105 ? -15.712 -3.045 34.025 1.00 63.03 105 ARG A CA 1
ATOM 853 C C . ARG A 1 105 ? -15.638 -1.779 33.176 1.00 63.03 105 ARG A C 1
ATOM 855 O O . ARG A 1 105 ? -15.247 -1.852 32.014 1.00 63.03 105 ARG A O 1
ATOM 862 N N . GLY A 1 106 ? -15.979 -0.639 33.778 1.00 65.19 106 GLY A N 1
ATOM 863 C CA . GLY A 1 106 ? -16.025 0.683 33.134 1.00 65.19 106 GLY A CA 1
ATOM 864 C C . GLY A 1 106 ? -14.682 1.300 32.730 1.00 65.19 106 GLY A C 1
ATOM 865 O O . GLY A 1 106 ? -14.661 2.415 32.236 1.00 65.19 106 GLY A O 1
ATOM 866 N N . HIS A 1 107 ? -13.554 0.607 32.926 1.00 73.12 107 HIS A N 1
ATOM 867 C CA . HIS A 1 107 ? -12.223 1.145 32.631 1.00 73.12 107 HIS A CA 1
ATOM 868 C C . HIS A 1 107 ? -11.444 0.257 31.649 1.00 73.12 107 HIS A C 1
ATOM 870 O O . HIS A 1 107 ? -11.506 -0.976 31.758 1.00 73.12 107 HIS A O 1
ATOM 876 N N . PRO A 1 108 ? -10.642 0.850 30.737 1.00 83.06 108 PRO A N 1
ATOM 877 C CA . PRO A 1 108 ? -9.794 0.087 29.831 1.00 83.06 108 PRO A CA 1
ATOM 878 C C . PRO A 1 108 ? -8.755 -0.707 30.627 1.00 83.06 108 PRO A C 1
ATOM 880 O O . PRO A 1 108 ? -8.099 -0.179 31.538 1.00 83.06 108 PRO A O 1
ATOM 883 N N . ARG A 1 109 ? -8.597 -1.987 30.272 1.00 88.00 109 ARG A N 1
ATOM 884 C CA . ARG A 1 109 ? -7.627 -2.900 30.897 1.00 88.00 109 ARG A CA 1
ATOM 885 C C . ARG A 1 109 ? -6.205 -2.394 30.648 1.00 88.00 109 ARG A C 1
ATOM 887 O O . ARG A 1 109 ? -5.945 -1.800 29.607 1.00 88.00 109 ARG A O 1
ATOM 894 N N . ARG A 1 110 ? -5.264 -2.691 31.557 1.00 91.06 110 ARG A N 1
ATOM 895 C CA . ARG A 1 110 ? -3.850 -2.265 31.446 1.00 91.06 110 ARG A CA 1
ATOM 896 C C . ARG A 1 110 ? -3.246 -2.553 30.064 1.00 91.06 110 ARG A C 1
ATOM 898 O O . ARG A 1 110 ? -2.643 -1.664 29.478 1.00 91.06 110 ARG A O 1
ATOM 905 N N . TRP A 1 111 ? -3.500 -3.742 29.515 1.00 92.38 111 TRP A N 1
ATOM 906 C CA . TRP A 1 111 ? -3.009 -4.127 28.188 1.00 92.38 111 TRP A CA 1
ATOM 907 C C . TRP A 1 111 ? -3.543 -3.225 27.060 1.00 92.38 111 TRP A C 1
ATOM 909 O O . TRP A 1 111 ? -2.784 -2.849 26.180 1.00 92.38 111 TRP A O 1
ATOM 919 N N . GLN A 1 112 ? -4.810 -2.792 27.116 1.00 93.12 112 GLN A N 1
ATOM 920 C CA . GLN A 1 112 ? -5.396 -1.895 26.107 1.00 93.12 112 GLN A CA 1
ATOM 921 C C . GLN A 1 112 ? -4.729 -0.522 26.127 1.00 93.12 112 GLN A C 1
ATOM 923 O O . GLN A 1 112 ? -4.554 0.098 25.083 1.00 93.12 112 GLN A O 1
ATOM 928 N N . ARG A 1 113 ? -4.330 -0.060 27.318 1.00 93.12 113 ARG A N 1
ATOM 929 C CA . ARG A 1 113 ? -3.584 1.193 27.470 1.00 93.12 113 ARG A CA 1
ATOM 930 C C . ARG A 1 113 ? -2.193 1.077 26.858 1.00 93.12 113 ARG A C 1
ATOM 932 O O . ARG A 1 113 ? -1.795 1.966 26.121 1.00 93.12 113 ARG A O 1
ATOM 939 N N . ILE A 1 114 ? -1.497 -0.031 27.128 1.00 95.44 114 ILE A N 1
ATOM 940 C CA . ILE A 1 114 ? -0.179 -0.314 26.544 1.00 95.44 114 ILE A CA 1
ATOM 941 C C . ILE A 1 114 ? -0.280 -0.340 25.015 1.00 95.44 114 ILE A C 1
ATOM 943 O O . ILE A 1 114 ? 0.487 0.346 24.353 1.00 95.44 114 ILE A O 1
ATOM 947 N N . MET A 1 115 ? -1.269 -1.044 24.458 1.00 96.12 115 MET A N 1
ATOM 948 C CA . MET A 1 115 ? -1.472 -1.103 23.006 1.00 96.12 115 MET A CA 1
ATOM 949 C C . MET A 1 115 ? -1.762 0.267 22.390 1.00 96.12 115 MET A C 1
ATOM 951 O O . MET A 1 115 ? -1.189 0.596 21.358 1.00 96.12 115 MET A O 1
ATOM 955 N N . LEU A 1 116 ? -2.603 1.092 23.024 1.00 96.06 116 LEU A N 1
ATOM 956 C CA . LEU A 1 116 ? -2.847 2.456 22.550 1.00 96.06 116 LEU A CA 1
ATOM 957 C C . LEU A 1 116 ? -1.561 3.297 22.560 1.00 96.06 116 LEU A C 1
ATOM 959 O O . LEU A 1 116 ? -1.301 4.019 21.606 1.00 96.06 116 LEU A O 1
ATOM 963 N N . ILE A 1 117 ? -0.740 3.185 23.606 1.00 96.38 117 ILE A N 1
ATOM 964 C CA . ILE A 1 117 ? 0.549 3.887 23.681 1.00 96.38 117 ILE A CA 1
ATOM 965 C C . ILE A 1 117 ? 1.497 3.407 22.575 1.00 96.38 117 ILE A C 1
ATOM 967 O O . ILE A 1 117 ? 2.091 4.233 21.891 1.00 96.38 117 ILE A O 1
ATOM 971 N N . MET A 1 118 ? 1.604 2.094 22.348 1.00 97.31 118 MET A N 1
ATOM 972 C CA . MET A 1 118 ? 2.415 1.550 21.253 1.00 97.31 118 MET A CA 1
ATOM 973 C C . MET A 1 118 ? 1.927 2.043 19.887 1.00 97.31 118 MET A C 1
ATOM 975 O O . MET A 1 118 ? 2.737 2.460 19.069 1.00 97.31 118 MET A O 1
ATOM 979 N N . MET A 1 119 ? 0.612 2.096 19.665 1.00 97.25 119 MET A N 1
ATOM 980 C CA . MET A 1 119 ? 0.029 2.665 18.446 1.00 97.25 119 MET A CA 1
ATOM 981 C C . MET A 1 119 ? 0.378 4.142 18.250 1.00 97.25 119 MET A C 1
ATOM 983 O O . MET A 1 119 ? 0.648 4.565 17.128 1.00 97.25 119 MET A O 1
ATOM 987 N N . LEU A 1 120 ? 0.394 4.935 19.325 1.00 97.00 120 LEU A N 1
ATOM 988 C CA . LEU A 1 120 ? 0.819 6.334 19.259 1.00 97.00 120 LEU A CA 1
ATOM 989 C C . LEU A 1 120 ? 2.300 6.457 18.882 1.00 97.00 120 LEU A C 1
ATOM 991 O O . LEU A 1 120 ? 2.642 7.338 18.101 1.00 97.00 120 LEU A O 1
ATOM 995 N N . PHE A 1 121 ? 3.167 5.560 19.360 1.00 97.38 121 PHE A N 1
ATOM 996 C CA . PHE A 1 121 ? 4.562 5.522 18.914 1.00 97.38 121 PHE A CA 1
ATOM 997 C C . PHE A 1 121 ? 4.687 5.154 17.433 1.00 97.38 121 PHE A C 1
ATOM 999 O O . PHE A 1 121 ? 5.395 5.836 16.698 1.00 97.38 121 PHE A O 1
ATOM 1006 N N . VAL A 1 122 ? 3.957 4.140 16.962 1.00 97.44 122 VAL A N 1
ATOM 1007 C CA . VAL A 1 122 ? 3.954 3.768 15.535 1.00 97.44 122 VAL A CA 1
ATOM 1008 C C . VAL A 1 122 ? 3.402 4.904 14.660 1.00 97.44 122 VAL A C 1
ATOM 1010 O O . VAL A 1 122 ? 3.893 5.143 13.562 1.00 97.44 122 VAL A O 1
ATOM 1013 N N . THR A 1 123 ? 2.444 5.680 15.170 1.00 97.62 123 THR A N 1
ATOM 1014 C CA . THR A 1 123 ? 1.919 6.873 14.485 1.00 97.62 123 THR A CA 1
ATOM 1015 C C . THR A 1 123 ? 3.003 7.919 14.219 1.00 97.62 123 THR A C 1
ATOM 1017 O O . THR A 1 123 ? 2.963 8.569 13.181 1.00 97.62 123 THR A O 1
ATOM 1020 N N . ILE A 1 124 ? 3.997 8.065 15.104 1.00 97.81 124 ILE A N 1
ATOM 1021 C CA . ILE A 1 124 ? 5.132 8.975 14.875 1.00 97.81 124 ILE A CA 1
ATOM 1022 C C . ILE A 1 124 ? 5.906 8.544 13.625 1.00 97.81 124 ILE A C 1
ATOM 1024 O O . ILE A 1 124 ? 6.226 9.390 12.794 1.00 97.81 124 ILE A O 1
ATOM 1028 N N . ILE A 1 125 ? 6.140 7.240 13.451 1.00 96.81 125 ILE A N 1
ATOM 1029 C CA . ILE A 1 125 ? 6.802 6.690 12.258 1.00 96.81 125 ILE A CA 1
ATOM 1030 C C . ILE A 1 125 ? 5.977 7.011 11.007 1.00 96.81 125 ILE A C 1
ATOM 1032 O O . ILE A 1 125 ? 6.516 7.529 10.034 1.00 96.81 125 ILE A O 1
ATOM 1036 N N . GLY A 1 126 ? 4.662 6.793 11.043 1.00 97.12 126 GLY A N 1
ATOM 1037 C CA . GLY A 1 126 ? 3.787 7.150 9.926 1.00 97.12 126 GLY A CA 1
ATOM 1038 C C . GLY A 1 126 ? 3.769 8.643 9.594 1.00 97.12 126 GLY A C 1
ATOM 1039 O O . GLY A 1 126 ? 3.774 9.006 8.424 1.00 97.12 126 GLY A O 1
ATOM 1040 N N . CYS A 1 127 ? 3.824 9.529 10.595 1.00 98.00 127 CYS A N 1
ATOM 1041 C CA . CYS A 1 127 ? 3.977 10.971 10.368 1.00 98.00 127 CYS A CA 1
ATOM 1042 C C . CYS A 1 127 ? 5.303 11.313 9.671 1.00 98.00 127 CYS A C 1
ATOM 1044 O O . CYS A 1 127 ? 5.323 12.183 8.802 1.00 98.00 127 CYS A O 1
ATOM 1046 N N . ILE A 1 128 ? 6.399 10.634 10.027 1.00 97.69 128 ILE A N 1
ATOM 1047 C CA . ILE A 1 128 ? 7.694 10.801 9.353 1.00 97.69 128 ILE A CA 1
ATOM 1048 C C . ILE A 1 128 ? 7.574 10.378 7.887 1.00 97.69 128 ILE A C 1
ATOM 1050 O O . ILE A 1 128 ? 7.977 11.138 7.010 1.00 97.69 128 ILE A O 1
ATOM 1054 N N . TYR A 1 129 ? 6.959 9.225 7.606 1.00 96.69 129 TYR A N 1
ATOM 1055 C CA . TYR A 1 129 ? 6.723 8.798 6.226 1.00 96.69 129 TYR A CA 1
ATOM 1056 C C . TYR A 1 129 ? 5.795 9.740 5.458 1.00 96.69 129 TYR A C 1
ATOM 1058 O O . TYR A 1 129 ? 6.024 9.973 4.278 1.00 96.69 129 TYR A O 1
ATOM 1066 N N . PHE A 1 130 ? 4.769 10.299 6.097 1.00 97.94 130 PHE A N 1
ATOM 1067 C CA . PHE A 1 130 ? 3.897 11.288 5.466 1.00 97.94 130 PHE A CA 1
ATOM 1068 C C . PHE A 1 130 ? 4.694 12.514 4.999 1.00 97.94 130 PHE A C 1
ATOM 1070 O O . PHE A 1 130 ? 4.580 12.919 3.844 1.00 97.94 130 PHE A O 1
ATOM 1077 N N . ILE A 1 131 ? 5.556 13.061 5.864 1.00 98.00 131 ILE A N 1
ATOM 1078 C CA . ILE A 1 131 ? 6.458 14.165 5.505 1.00 98.00 131 ILE A CA 1
ATOM 1079 C C . ILE A 1 131 ? 7.418 13.731 4.392 1.00 98.00 131 ILE A C 1
ATOM 1081 O O . ILE A 1 131 ? 7.617 14.470 3.431 1.00 98.00 131 ILE A O 1
ATOM 1085 N N . TYR A 1 132 ? 7.975 12.525 4.490 1.00 96.56 132 TYR A N 1
ATOM 1086 C CA . TYR A 1 132 ? 8.858 11.969 3.470 1.00 96.56 132 TYR A CA 1
ATOM 1087 C C . TYR A 1 132 ? 8.168 11.844 2.102 1.00 96.56 132 TYR A C 1
ATOM 1089 O O . TYR A 1 132 ? 8.744 12.261 1.105 1.00 96.56 132 TYR A O 1
ATOM 1097 N N . CYS A 1 133 ? 6.913 11.384 2.043 1.00 96.06 133 CYS A N 1
ATOM 1098 C CA . CYS A 1 133 ? 6.122 11.317 0.809 1.00 96.06 133 CYS A CA 1
ATOM 1099 C C . CYS A 1 133 ? 5.869 12.705 0.209 1.00 96.06 133 CYS A C 1
ATOM 1101 O O . CYS A 1 133 ? 5.916 12.858 -1.008 1.00 96.06 133 CYS A O 1
ATOM 1103 N N . ILE A 1 134 ? 5.622 13.723 1.045 1.00 97.00 134 ILE A N 1
ATOM 1104 C CA . ILE A 1 134 ? 5.497 15.110 0.571 1.00 97.00 134 ILE A CA 1
ATOM 1105 C C . ILE A 1 134 ? 6.803 15.548 -0.089 1.00 97.00 134 ILE A C 1
ATOM 1107 O O . ILE A 1 134 ? 6.763 16.073 -1.194 1.00 97.00 134 ILE A O 1
ATOM 1111 N N . ILE A 1 135 ? 7.947 15.312 0.560 1.00 96.62 135 ILE A N 1
ATOM 1112 C CA . ILE A 1 135 ? 9.266 15.664 0.014 1.00 96.62 135 ILE A CA 1
ATOM 1113 C C . ILE A 1 135 ? 9.510 14.932 -1.312 1.00 96.62 135 ILE A C 1
ATOM 1115 O O . ILE A 1 135 ? 9.855 15.577 -2.299 1.00 96.62 135 ILE A O 1
ATOM 1119 N N . LEU A 1 136 ? 9.281 13.615 -1.356 1.00 94.06 136 LEU A N 1
ATOM 1120 C CA . LEU A 1 136 ? 9.415 12.807 -2.573 1.00 94.06 136 LEU A CA 1
ATOM 1121 C C . LEU A 1 136 ? 8.524 13.310 -3.711 1.00 94.06 136 LEU A C 1
ATOM 1123 O O . LEU A 1 136 ? 8.942 13.273 -4.862 1.00 94.06 136 LEU A O 1
ATOM 1127 N N . GLY A 1 137 ? 7.337 13.836 -3.404 1.00 92.50 137 GLY A N 1
ATOM 1128 C CA . GLY A 1 137 ? 6.433 14.421 -4.394 1.00 92.50 137 GLY A CA 1
ATOM 1129 C C . GLY A 1 137 ? 6.980 15.653 -5.125 1.00 92.50 137 GLY A C 1
ATOM 1130 O O . GLY A 1 137 ? 6.424 16.029 -6.151 1.00 92.50 137 GLY A O 1
ATOM 1131 N N . PHE A 1 138 ? 8.056 16.271 -4.628 1.00 92.94 138 PHE A N 1
ATOM 1132 C CA . PHE A 1 138 ? 8.732 17.406 -5.272 1.00 92.94 138 PHE A CA 1
ATOM 1133 C C . PHE A 1 138 ? 10.134 17.068 -5.796 1.00 92.94 138 PHE A C 1
ATOM 1135 O O . PHE A 1 138 ? 10.790 17.929 -6.382 1.00 92.94 138 PHE A O 1
ATOM 1142 N N . LEU A 1 139 ? 10.618 15.846 -5.569 1.00 91.25 139 LEU A N 1
ATOM 1143 C CA . LEU A 1 139 ? 11.903 15.385 -6.084 1.00 91.25 139 LEU A CA 1
ATOM 1144 C C . LEU A 1 139 ? 11.731 14.727 -7.463 1.00 91.25 139 LEU A C 1
ATOM 1146 O O . LEU A 1 139 ? 10.618 14.339 -7.828 1.00 91.25 139 LEU A O 1
ATOM 1150 N N . PRO A 1 140 ? 12.818 14.597 -8.246 1.00 87.25 140 PRO A N 1
ATOM 1151 C CA . PRO A 1 140 ? 12.792 13.813 -9.471 1.00 87.25 140 PRO A CA 1
ATOM 1152 C C . PRO A 1 140 ? 12.305 12.380 -9.198 1.00 87.25 140 PRO A C 1
ATOM 1154 O O . PRO A 1 140 ? 12.671 11.811 -8.167 1.00 87.25 140 PRO A O 1
ATOM 1157 N N . PRO A 1 141 ? 11.497 11.793 -10.097 1.00 85.31 141 PRO A N 1
ATOM 1158 C CA . PRO A 1 141 ? 10.973 10.449 -9.908 1.00 85.31 141 PRO A CA 1
ATOM 1159 C C . PRO A 1 141 ? 12.107 9.423 -9.876 1.00 85.31 141 PRO A C 1
ATOM 1161 O O . PRO A 1 141 ? 12.988 9.424 -10.737 1.00 85.31 141 PRO A O 1
ATOM 1164 N N . GLU A 1 142 ? 12.051 8.524 -8.898 1.00 83.75 142 GLU A N 1
ATOM 1165 C CA . GLU A 1 142 ? 12.952 7.382 -8.780 1.00 83.75 142 GLU A CA 1
ATOM 1166 C C . GLU A 1 142 ? 12.137 6.095 -8.919 1.00 83.75 142 GLU A C 1
ATOM 1168 O O . GLU A 1 142 ? 11.181 5.857 -8.179 1.00 83.75 142 GLU A O 1
ATOM 1173 N N . PHE A 1 143 ? 12.504 5.265 -9.892 1.00 83.69 143 PHE A N 1
ATOM 1174 C CA . PHE A 1 143 ? 11.831 3.996 -10.143 1.00 83.69 143 PHE A CA 1
ATOM 1175 C C . PHE A 1 143 ? 12.534 2.881 -9.388 1.00 83.69 143 PHE A C 1
ATOM 1177 O O . PHE A 1 143 ? 13.564 2.398 -9.839 1.00 83.69 143 PHE A O 1
ATOM 1184 N N . SER A 1 144 ? 11.965 2.462 -8.262 1.00 83.88 144 SER A N 1
ATOM 1185 C CA . SER A 1 144 ? 12.558 1.461 -7.364 1.00 83.88 144 SER A CA 1
ATOM 1186 C C . SER A 1 144 ? 11.988 0.046 -7.524 1.00 83.88 144 SER A C 1
ATOM 1188 O O . SER A 1 144 ? 12.350 -0.855 -6.767 1.00 83.88 144 SER A O 1
ATOM 1190 N N . ASN A 1 145 ? 11.098 -0.165 -8.497 1.00 85.62 145 ASN A N 1
ATOM 1191 C CA . ASN A 1 145 ? 10.542 -1.473 -8.835 1.00 85.62 145 ASN A CA 1
ATOM 1192 C C . ASN A 1 145 ? 10.193 -1.575 -10.336 1.00 85.62 145 ASN A C 1
ATOM 1194 O O . ASN A 1 145 ? 10.013 -0.568 -11.035 1.00 85.62 145 ASN A O 1
ATOM 1198 N N . ASP A 1 146 ? 10.104 -2.802 -10.838 1.00 83.25 146 ASP A N 1
ATOM 1199 C CA . ASP A 1 146 ? 9.808 -3.121 -12.233 1.00 83.25 146 ASP A CA 1
ATOM 1200 C C . ASP A 1 146 ? 8.354 -2.854 -12.600 1.00 83.25 146 ASP A C 1
ATOM 1202 O O . ASP A 1 146 ? 8.098 -2.409 -13.712 1.00 83.25 146 ASP A O 1
ATOM 1206 N N . GLY A 1 147 ? 7.406 -3.035 -11.683 1.00 85.19 147 GLY A N 1
ATOM 1207 C CA . GLY A 1 147 ? 5.999 -2.731 -11.942 1.00 85.19 147 GLY A CA 1
ATOM 1208 C C . GLY A 1 147 ? 5.752 -1.277 -12.324 1.00 85.19 147 GLY A C 1
ATOM 1209 O O . GLY A 1 147 ? 5.246 -0.996 -13.409 1.00 85.19 147 GLY A O 1
ATOM 1210 N N . THR A 1 148 ? 6.1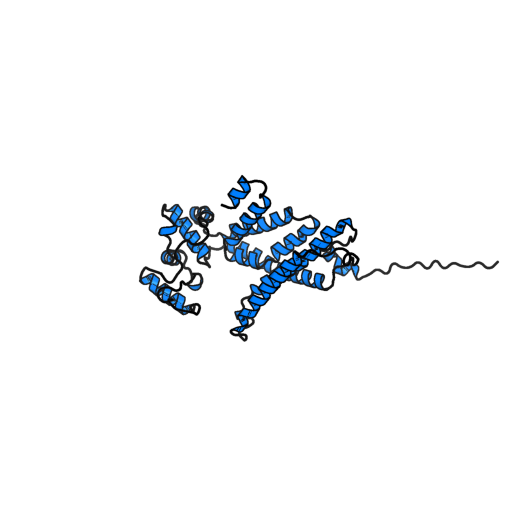77 -0.335 -11.486 1.00 86.38 148 THR A N 1
ATOM 1211 C CA . THR A 1 148 ? 5.999 1.100 -11.736 1.00 86.38 148 THR A CA 1
ATOM 1212 C C . THR A 1 148 ? 6.772 1.549 -12.974 1.00 86.38 148 THR A C 1
ATOM 1214 O O . THR A 1 148 ? 6.283 2.382 -13.737 1.00 86.38 148 THR A O 1
ATOM 1217 N N . SER A 1 149 ? 7.959 0.993 -13.220 1.00 89.12 149 SER A N 1
ATOM 1218 C CA . SER A 1 149 ? 8.767 1.376 -14.380 1.00 89.12 149 SER A CA 1
ATOM 1219 C C . SER A 1 149 ? 8.266 0.793 -15.701 1.00 89.12 149 SER A C 1
ATOM 1221 O O . SER A 1 149 ? 8.229 1.511 -16.703 1.00 89.12 149 SER A O 1
ATOM 1223 N N . LEU A 1 150 ? 7.825 -0.468 -15.719 1.00 90.69 150 LEU A N 1
ATOM 1224 C CA . LEU A 1 150 ? 7.203 -1.094 -16.886 1.00 90.69 150 LEU A CA 1
ATOM 1225 C C . LEU A 1 150 ? 5.856 -0.445 -17.208 1.00 90.69 150 LEU A C 1
ATOM 1227 O O . LEU A 1 150 ? 5.598 -0.189 -18.384 1.00 90.69 150 LEU A O 1
ATOM 1231 N N . ASP A 1 151 ? 5.036 -0.118 -16.205 1.00 90.94 151 ASP A N 1
ATOM 1232 C CA . ASP A 1 151 ? 3.762 0.581 -16.414 1.00 90.94 151 ASP A CA 1
ATOM 1233 C C . ASP A 1 151 ? 3.984 2.018 -16.899 1.00 90.94 151 ASP A C 1
ATOM 1235 O O . ASP A 1 151 ? 3.280 2.497 -17.790 1.00 90.94 151 ASP A O 1
ATOM 1239 N N . THR A 1 152 ? 5.006 2.704 -16.386 1.00 91.00 152 THR A N 1
ATOM 1240 C CA . THR A 1 152 ? 5.376 4.033 -16.890 1.00 91.00 152 THR A CA 1
ATOM 1241 C C . THR A 1 152 ? 5.844 3.960 -18.343 1.00 91.00 152 THR A C 1
ATOM 1243 O O . THR A 1 152 ? 5.394 4.741 -19.182 1.00 91.00 152 THR A O 1
ATOM 1246 N N . ASN A 1 153 ? 6.696 2.988 -18.681 1.00 92.44 153 ASN A N 1
ATOM 1247 C CA . ASN A 1 153 ? 7.116 2.758 -20.062 1.00 92.44 153 ASN A CA 1
ATOM 1248 C C . ASN A 1 153 ? 5.926 2.420 -20.970 1.00 92.44 153 ASN A C 1
ATOM 1250 O O . ASN A 1 153 ? 5.830 2.915 -22.089 1.00 92.44 153 ASN A O 1
ATOM 1254 N N . ALA A 1 154 ? 4.985 1.615 -20.481 1.00 93.62 154 ALA A N 1
ATOM 1255 C CA . ALA A 1 154 ? 3.771 1.264 -21.199 1.00 93.62 154 ALA A CA 1
ATOM 1256 C C . ALA A 1 154 ? 2.901 2.490 -21.509 1.00 93.62 154 ALA A C 1
ATOM 1258 O O . ALA A 1 154 ? 2.403 2.623 -22.628 1.00 93.62 154 ALA A O 1
ATOM 1259 N N . ALA A 1 155 ? 2.773 3.417 -20.558 1.00 94.25 155 ALA A N 1
ATOM 1260 C CA . ALA A 1 155 ? 2.086 4.686 -20.765 1.00 94.25 155 ALA A CA 1
ATOM 1261 C C . ALA A 1 155 ? 2.773 5.551 -21.838 1.00 94.25 155 ALA A C 1
ATOM 1263 O O . ALA A 1 155 ? 2.092 6.089 -22.713 1.00 94.25 155 ALA A O 1
ATOM 1264 N N . ILE A 1 156 ? 4.112 5.630 -21.832 1.00 94.00 156 ILE A N 1
ATOM 1265 C CA . ILE A 1 156 ? 4.881 6.317 -22.887 1.00 94.00 156 ILE A CA 1
ATOM 1266 C C . ILE A 1 156 ? 4.625 5.668 -24.251 1.00 94.00 156 ILE A C 1
ATOM 1268 O O . ILE A 1 156 ? 4.329 6.366 -25.220 1.00 94.00 156 ILE A O 1
ATOM 1272 N N . LEU A 1 157 ? 4.729 4.340 -24.341 1.00 95.00 157 LEU A N 1
ATOM 1273 C CA . LEU A 1 157 ? 4.525 3.603 -25.589 1.00 95.00 157 LEU A CA 1
ATOM 1274 C C . LEU A 1 157 ? 3.121 3.836 -26.154 1.00 95.00 157 LEU A C 1
ATOM 1276 O O . LEU A 1 157 ? 2.984 4.074 -27.353 1.00 95.00 157 LEU A O 1
ATOM 1280 N N . LEU A 1 158 ? 2.096 3.842 -25.296 1.00 96.12 158 LEU A N 1
ATOM 1281 C CA . LEU A 1 158 ? 0.728 4.150 -25.706 1.00 96.12 158 LEU A CA 1
ATOM 1282 C C . LEU A 1 158 ? 0.634 5.546 -26.338 1.00 96.12 158 LEU A C 1
ATOM 1284 O O . LEU A 1 158 ? 0.047 5.696 -27.408 1.00 96.12 158 LEU A O 1
ATOM 1288 N N . LEU A 1 159 ? 1.236 6.559 -25.707 1.00 96.50 159 LEU A N 1
ATOM 1289 C CA . LEU A 1 159 ? 1.254 7.933 -26.224 1.00 96.50 159 LEU A CA 1
ATOM 1290 C C . LEU A 1 159 ? 2.021 8.062 -27.548 1.00 96.50 159 LEU A C 1
ATOM 1292 O O . LEU A 1 159 ? 1.705 8.927 -28.360 1.00 96.50 159 LEU A O 1
ATOM 1296 N N . GLN A 1 160 ? 2.987 7.178 -27.797 1.00 95.94 160 GLN A N 1
ATOM 1297 C CA . GLN A 1 160 ? 3.706 7.072 -29.069 1.00 95.94 160 GLN A CA 1
ATOM 1298 C C . GLN A 1 160 ? 2.927 6.299 -30.151 1.00 95.94 160 GLN A C 1
ATOM 1300 O O . GLN A 1 160 ? 3.435 6.125 -31.258 1.00 95.94 160 GLN A O 1
ATOM 1305 N N . GLY A 1 161 ? 1.720 5.803 -29.854 1.00 96.12 161 GLY A N 1
ATOM 1306 C CA . GLY A 1 161 ? 0.928 4.976 -30.771 1.00 96.12 161 GLY A CA 1
ATOM 1307 C C . GLY A 1 161 ? 1.439 3.538 -30.913 1.00 96.12 161 GLY A C 1
ATOM 1308 O O . GLY A 1 161 ? 1.069 2.844 -31.860 1.00 96.12 161 GLY A O 1
ATOM 1309 N N . ARG A 1 162 ? 2.297 3.083 -29.993 1.00 95.94 162 ARG A N 1
ATOM 1310 C CA . ARG A 1 162 ? 2.845 1.722 -29.945 1.00 95.94 162 ARG A CA 1
ATOM 1311 C C . ARG A 1 162 ? 2.000 0.832 -29.041 1.00 95.94 162 ARG A C 1
ATOM 1313 O O . ARG A 1 162 ? 1.284 1.321 -28.172 1.00 95.94 162 ARG A O 1
ATOM 1320 N N . ASN A 1 163 ? 2.091 -0.485 -29.227 1.00 93.44 163 ASN A N 1
ATOM 1321 C CA . ASN A 1 163 ? 1.361 -1.440 -28.393 1.00 93.44 163 ASN A CA 1
ATOM 1322 C C . ASN A 1 163 ? 2.187 -1.797 -27.141 1.00 93.44 163 ASN A C 1
ATOM 1324 O O . ASN A 1 163 ? 3.177 -2.522 -27.262 1.00 93.44 163 ASN A O 1
ATOM 1328 N N . PRO A 1 164 ? 1.779 -1.373 -25.930 1.00 93.44 164 PRO A N 1
ATOM 1329 C CA . PRO A 1 164 ? 2.580 -1.576 -24.724 1.00 93.44 164 PRO A CA 1
ATOM 1330 C C . PRO A 1 164 ? 2.833 -3.048 -24.374 1.00 93.44 164 PRO A C 1
ATOM 1332 O O . PRO A 1 164 ? 3.878 -3.384 -23.818 1.00 93.44 164 PRO A O 1
ATOM 1335 N N . TYR A 1 165 ? 1.909 -3.943 -24.730 1.00 91.06 165 TYR A N 1
ATOM 1336 C CA . TYR A 1 165 ? 2.006 -5.369 -24.411 1.00 91.06 165 TYR A CA 1
ATOM 1337 C C . TYR A 1 165 ? 3.025 -6.114 -25.272 1.00 91.06 165 TYR A C 1
ATOM 1339 O O . TYR A 1 165 ? 3.607 -7.106 -24.832 1.00 91.06 165 TYR A O 1
ATOM 1347 N N . THR A 1 166 ? 3.262 -5.648 -26.496 1.00 90.00 166 THR A N 1
ATOM 1348 C CA . THR A 1 166 ? 4.245 -6.255 -27.401 1.00 90.00 166 THR A CA 1
ATOM 1349 C C . THR A 1 166 ? 5.584 -5.544 -27.323 1.00 90.00 166 THR A C 1
ATOM 1351 O O . THR A 1 166 ? 6.624 -6.206 -27.309 1.00 90.00 166 THR A O 1
ATOM 1354 N N . ASP A 1 167 ? 5.552 -4.220 -27.198 1.00 90.94 167 ASP A N 1
ATOM 1355 C CA . ASP A 1 167 ? 6.696 -3.353 -27.456 1.00 90.94 167 ASP A CA 1
ATOM 1356 C C . ASP A 1 167 ? 7.483 -2.980 -26.199 1.00 90.94 167 ASP A C 1
ATOM 1358 O O . ASP A 1 167 ? 8.618 -2.524 -26.320 1.00 90.94 167 ASP A O 1
ATOM 1362 N N . SER A 1 168 ? 6.918 -3.185 -25.003 1.00 89.75 168 SER A N 1
ATOM 1363 C CA . SER A 1 168 ? 7.662 -2.990 -23.756 1.00 89.75 168 SER A CA 1
ATOM 1364 C C . SER A 1 168 ? 8.766 -4.044 -23.604 1.00 89.75 168 SER A C 1
ATOM 1366 O O . SER A 1 168 ? 8.603 -5.217 -23.987 1.00 89.75 168 SER A O 1
ATOM 1368 N N . ASN A 1 169 ? 9.910 -3.592 -23.088 1.00 89.25 169 ASN A N 1
ATOM 1369 C CA . ASN A 1 169 ? 11.122 -4.377 -22.893 1.00 89.25 169 ASN A CA 1
ATOM 1370 C C . ASN A 1 169 ? 11.979 -3.770 -21.774 1.00 89.25 169 ASN A C 1
ATOM 1372 O O . ASN A 1 169 ? 12.275 -2.574 -21.808 1.00 89.25 169 ASN A O 1
ATOM 1376 N N . MET A 1 170 ? 12.458 -4.601 -20.843 1.00 87.94 170 MET A N 1
ATOM 1377 C CA . MET A 1 170 ? 13.298 -4.175 -19.719 1.00 87.94 170 MET A CA 1
ATOM 1378 C C . MET A 1 170 ? 14.561 -3.432 -20.163 1.00 87.94 170 MET A C 1
ATOM 1380 O O . MET A 1 170 ? 14.990 -2.496 -19.498 1.00 87.94 170 MET A O 1
ATOM 1384 N N . LEU A 1 171 ? 15.156 -3.789 -21.305 1.00 88.94 171 LEU A N 1
ATOM 1385 C CA . LEU A 1 171 ? 16.357 -3.093 -21.781 1.00 88.94 171 LEU A CA 1
ATOM 1386 C C . LEU A 1 171 ? 16.097 -1.627 -22.130 1.00 88.94 171 LEU A C 1
ATOM 1388 O O . LEU A 1 171 ? 16.960 -0.782 -21.895 1.00 88.94 171 LEU A O 1
ATOM 1392 N N . ASP A 1 172 ? 14.925 -1.321 -22.681 1.00 87.94 172 ASP A N 1
ATOM 1393 C CA . ASP A 1 172 ? 14.556 0.059 -22.978 1.00 87.94 172 ASP A CA 1
ATOM 1394 C C . ASP A 1 172 ? 14.263 0.801 -21.678 1.00 87.94 172 ASP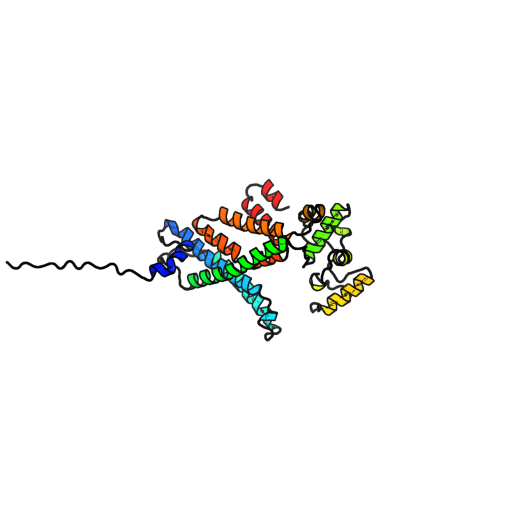 A C 1
ATOM 1396 O O . ASP A 1 172 ? 14.777 1.899 -21.480 1.00 87.94 172 ASP A O 1
ATOM 1400 N N . VAL A 1 173 ? 13.554 0.167 -20.746 1.00 89.31 173 VAL A N 1
ATOM 1401 C CA . VAL A 1 173 ? 13.305 0.712 -19.406 1.00 89.31 173 VAL A CA 1
ATOM 1402 C C . VAL A 1 173 ? 14.620 1.029 -18.678 1.00 89.31 173 VAL A C 1
ATOM 1404 O O . VAL A 1 173 ? 14.796 2.143 -18.187 1.00 89.31 173 VAL A O 1
ATOM 1407 N N . ALA A 1 174 ? 15.584 0.108 -18.671 1.00 88.38 174 ALA A N 1
ATOM 1408 C CA . ALA A 1 174 ? 16.885 0.292 -18.028 1.00 88.38 174 ALA A CA 1
ATOM 1409 C C . ALA A 1 174 ? 17.682 1.458 -18.637 1.00 88.38 174 ALA A C 1
ATOM 1411 O O . ALA A 1 174 ? 18.342 2.198 -17.908 1.00 88.38 174 ALA A O 1
ATOM 1412 N N . ARG A 1 175 ? 17.597 1.660 -19.960 1.00 87.31 175 ARG A N 1
ATOM 1413 C CA . ARG A 1 175 ? 18.245 2.789 -20.651 1.00 87.31 175 ARG A CA 1
ATOM 1414 C C . ARG A 1 175 ? 17.576 4.129 -20.352 1.00 87.31 175 ARG A C 1
ATOM 1416 O O . ARG A 1 175 ? 18.281 5.124 -20.234 1.00 87.31 175 ARG A O 1
ATOM 1423 N N . HIS A 1 176 ? 16.248 4.160 -20.247 1.00 84.56 176 HIS A N 1
ATOM 1424 C CA . HIS A 1 176 ? 15.494 5.402 -20.045 1.00 84.56 176 HIS A CA 1
ATOM 1425 C C . HIS A 1 176 ? 15.447 5.840 -18.578 1.00 84.56 176 HIS A C 1
ATOM 1427 O O . HIS A 1 176 ? 15.535 7.032 -18.298 1.00 84.56 176 HIS A O 1
ATOM 1433 N N . PHE A 1 177 ? 15.337 4.895 -17.643 1.00 83.94 177 PHE A N 1
ATOM 1434 C CA . PHE A 1 177 ? 15.088 5.186 -16.228 1.00 83.94 177 PHE A CA 1
ATOM 1435 C C . PHE A 1 177 ? 16.254 4.837 -15.295 1.00 83.94 177 PHE A C 1
ATOM 1437 O O . PHE A 1 177 ? 16.134 5.029 -14.091 1.00 83.94 177 PHE A O 1
ATOM 1444 N N . SER A 1 178 ? 17.391 4.362 -15.825 1.00 82.44 178 SER A N 1
ATOM 1445 C CA . SER A 1 178 ? 18.597 4.028 -15.040 1.00 82.44 178 SER A CA 1
ATOM 1446 C C . SER A 1 178 ? 18.319 3.095 -13.850 1.00 82.44 178 SER A C 1
ATOM 1448 O O . SER A 1 178 ? 18.840 3.283 -12.752 1.00 82.44 178 SER A O 1
ATOM 1450 N N . ILE A 1 179 ? 17.468 2.091 -14.069 1.00 83.50 179 ILE A N 1
ATOM 1451 C CA . ILE A 1 179 ? 16.989 1.174 -13.028 1.00 83.50 179 ILE A CA 1
ATOM 1452 C C . ILE A 1 179 ? 18.111 0.260 -12.551 1.00 83.50 179 ILE A C 1
ATOM 1454 O O . ILE A 1 179 ? 18.882 -0.275 -13.353 1.00 83.50 179 ILE A O 1
ATOM 1458 N N . GLN A 1 180 ? 18.180 0.046 -11.237 1.00 85.38 180 GLN A N 1
ATOM 1459 C CA . GLN A 1 180 ? 19.108 -0.919 -10.667 1.00 85.38 180 GLN A CA 1
ATOM 1460 C C . GLN A 1 180 ? 18.626 -2.359 -10.914 1.00 85.38 180 GLN A C 1
ATOM 1462 O O . GLN A 1 180 ? 17.437 -2.644 -10.782 1.00 85.38 180 GLN A O 1
ATOM 1467 N N . PRO A 1 181 ? 19.527 -3.312 -11.203 1.00 84.25 181 PRO A N 1
ATOM 1468 C CA . PRO A 1 181 ? 19.146 -4.699 -11.477 1.00 84.25 181 PRO A CA 1
ATOM 1469 C C . PRO A 1 181 ? 18.278 -5.368 -10.396 1.00 84.25 181 PRO A C 1
ATOM 1471 O O . PRO A 1 181 ? 17.418 -6.183 -10.710 1.00 84.25 181 PRO A O 1
ATOM 1474 N N . ASN A 1 182 ? 18.478 -5.039 -9.119 1.00 83.88 182 ASN A N 1
ATOM 1475 C CA . ASN A 1 182 ? 17.700 -5.570 -7.991 1.00 83.88 182 ASN A CA 1
ATOM 1476 C C . ASN A 1 182 ? 16.289 -4.985 -7.864 1.00 83.88 182 ASN A C 1
ATOM 1478 O O . ASN A 1 182 ? 15.519 -5.470 -7.041 1.00 83.88 182 ASN A O 1
ATOM 1482 N N . TRP A 1 183 ? 15.957 -3.962 -8.643 1.00 86.31 183 TRP A N 1
ATOM 1483 C CA . TRP A 1 183 ? 14.601 -3.425 -8.752 1.00 86.31 183 TRP A CA 1
ATOM 1484 C C . TRP A 1 183 ? 13.798 -4.115 -9.850 1.00 86.31 183 TRP A C 1
ATOM 1486 O O . TRP A 1 183 ? 12.691 -3.699 -10.157 1.00 86.31 183 TRP A O 1
ATOM 1496 N N . THR A 1 184 ? 14.357 -5.166 -10.441 1.00 86.44 184 THR A N 1
ATOM 1497 C CA . THR A 1 184 ? 13.709 -5.974 -11.465 1.00 86.44 184 THR A CA 1
ATOM 1498 C C . THR A 1 184 ? 13.523 -7.395 -10.967 1.00 86.44 184 THR A C 1
ATOM 1500 O O . THR A 1 184 ? 14.349 -7.898 -10.203 1.00 86.44 184 THR A O 1
ATOM 1503 N N . THR A 1 185 ? 12.449 -8.050 -11.396 1.00 88.50 185 THR A N 1
ATOM 1504 C CA . THR A 1 185 ? 12.175 -9.440 -11.047 1.00 88.50 185 THR A CA 1
ATOM 1505 C C . THR A 1 185 ? 13.025 -10.362 -11.923 1.00 88.50 185 THR A C 1
ATOM 1507 O O . TH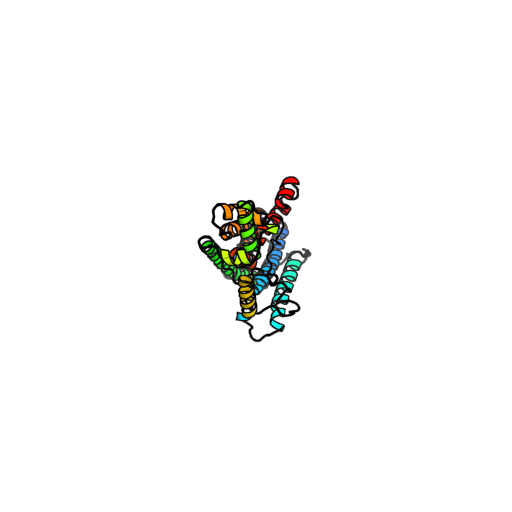R A 1 185 ? 12.814 -10.416 -13.143 1.00 88.50 185 THR A O 1
ATOM 1510 N N . PRO A 1 186 ? 13.984 -11.112 -11.344 1.00 91.44 186 PRO A N 1
ATOM 1511 C CA . PRO A 1 186 ? 14.745 -12.091 -12.097 1.00 91.44 186 PRO A CA 1
ATOM 1512 C C . PRO A 1 186 ? 13.859 -13.293 -12.435 1.00 91.44 186 PRO A C 1
ATOM 1514 O O . PRO A 1 186 ? 13.203 -13.883 -11.576 1.00 91.44 186 PRO A O 1
ATOM 1517 N N . LEU A 1 187 ? 13.878 -13.692 -13.698 1.00 91.56 187 LEU A N 1
ATOM 1518 C CA . LEU A 1 187 ? 13.209 -14.880 -14.203 1.00 91.56 187 LEU A CA 1
ATOM 1519 C C . LEU A 1 187 ? 14.186 -16.055 -14.209 1.00 91.56 187 LEU A C 1
ATOM 1521 O O . LEU A 1 187 ? 15.357 -15.899 -14.548 1.00 91.56 187 LEU A O 1
ATOM 1525 N N . GLN A 1 188 ? 13.700 -17.264 -13.920 1.00 92.56 188 GLN A N 1
ATOM 1526 C CA . GLN A 1 188 ? 14.484 -18.507 -14.007 1.00 92.56 188 GLN A CA 1
ATOM 1527 C C . GLN A 1 188 ? 14.708 -18.951 -15.466 1.00 92.56 188 GLN A C 1
ATOM 1529 O O . GLN A 1 188 ? 14.351 -20.054 -15.881 1.00 92.56 188 GLN A O 1
ATOM 1534 N N . LYS A 1 189 ? 15.280 -18.064 -16.274 1.00 92.69 189 LYS A N 1
ATOM 1535 C CA . LYS A 1 189 ? 15.599 -18.248 -17.691 1.00 92.69 189 LYS A CA 1
ATOM 1536 C C . LYS A 1 189 ? 17.057 -17.866 -17.931 1.00 92.69 189 LYS A C 1
ATOM 1538 O O . LYS A 1 189 ? 17.699 -17.297 -17.055 1.00 92.69 189 LYS A O 1
ATOM 1543 N N . GLY A 1 190 ? 17.587 -18.208 -19.107 1.00 92.75 190 GLY A N 1
ATOM 1544 C CA . GLY A 1 190 ? 18.944 -17.828 -19.512 1.00 92.75 190 GLY A CA 1
ATOM 1545 C C . GLY A 1 190 ? 20.005 -18.202 -18.470 1.00 92.75 190 GLY A C 1
ATOM 1546 O O . GLY A 1 190 ? 20.079 -19.350 -18.036 1.00 92.75 190 GLY A O 1
ATOM 1547 N N . GLN A 1 191 ? 20.804 -17.228 -18.044 1.00 92.38 191 GLN A N 1
ATOM 1548 C CA . GLN A 1 191 ? 21.867 -17.378 -17.042 1.00 92.38 191 GLN A CA 1
ATOM 1549 C C . GLN A 1 191 ? 21.356 -17.656 -15.616 1.00 92.38 191 GLN A C 1
ATOM 1551 O O . GLN A 1 191 ? 22.126 -18.106 -14.762 1.00 92.38 191 GLN A O 1
ATOM 1556 N N . PHE A 1 192 ? 20.070 -17.418 -15.349 1.00 94.31 192 PHE A N 1
ATOM 1557 C CA . PHE A 1 192 ? 19.405 -17.770 -14.091 1.00 94.31 192 PHE A CA 1
ATOM 1558 C C . PHE A 1 192 ? 18.628 -19.089 -14.166 1.00 94.31 192 PHE A C 1
ATOM 1560 O O . PHE A 1 192 ? 18.001 -19.487 -13.182 1.00 94.31 192 PHE A O 1
ATOM 1567 N N . ALA A 1 193 ? 18.675 -19.800 -15.296 1.00 92.50 193 ALA A N 1
ATOM 1568 C CA . ALA A 1 193 ? 18.037 -21.104 -15.415 1.00 92.50 193 ALA A CA 1
ATOM 1569 C C . ALA A 1 193 ? 18.564 -22.077 -14.346 1.00 92.50 193 ALA A C 1
ATOM 1571 O O . ALA A 1 193 ? 19.763 -22.137 -14.070 1.00 92.50 193 ALA A O 1
ATOM 1572 N N . ASN A 1 194 ? 17.654 -22.854 -13.755 1.00 90.25 194 ASN A N 1
ATOM 1573 C CA . ASN A 1 194 ? 17.938 -23.859 -12.723 1.00 90.25 194 ASN A CA 1
ATOM 1574 C C . ASN A 1 194 ? 18.579 -23.324 -11.426 1.00 90.25 194 ASN A C 1
ATOM 1576 O O . ASN A 1 194 ? 19.040 -24.121 -10.606 1.00 90.25 194 ASN A O 1
ATOM 1580 N N . ARG A 1 195 ? 18.605 -22.003 -11.195 1.00 88.19 195 ARG A N 1
ATOM 1581 C CA . ARG A 1 195 ? 19.009 -21.456 -9.895 1.00 88.19 195 ARG A CA 1
ATOM 1582 C C . ARG A 1 195 ? 17.883 -21.620 -8.874 1.00 88.19 195 ARG A C 1
ATOM 1584 O O . ARG A 1 195 ? 16.753 -21.198 -9.109 1.00 88.19 195 ARG A O 1
ATOM 1591 N N . VAL A 1 196 ? 18.222 -22.215 -7.732 1.00 84.81 196 VAL A N 1
ATOM 1592 C CA . VAL A 1 196 ? 17.317 -22.367 -6.577 1.00 84.81 196 VAL A CA 1
ATOM 1593 C C . VAL A 1 196 ? 17.372 -21.135 -5.672 1.00 84.81 196 VAL A C 1
ATOM 1595 O O . VAL A 1 196 ? 16.367 -20.742 -5.089 1.00 84.81 196 VAL A O 1
ATOM 1598 N N . GLU A 1 197 ? 18.545 -20.513 -5.574 1.00 85.88 197 GLU A N 1
ATOM 1599 C CA . GLU A 1 197 ? 18.774 -19.327 -4.754 1.00 85.88 197 GLU A CA 1
ATOM 1600 C C . GLU A 1 197 ? 18.517 -18.042 -5.543 1.00 85.88 197 GLU A C 1
ATOM 1602 O O . GLU A 1 197 ? 18.770 -17.970 -6.751 1.00 85.88 197 GLU A O 1
ATOM 1607 N N . TYR A 1 198 ? 18.046 -17.011 -4.838 1.00 86.81 198 TYR A N 1
ATOM 1608 C CA . TYR A 1 198 ? 17.869 -15.687 -5.422 1.00 86.81 198 TYR A CA 1
ATOM 1609 C C . TYR A 1 198 ? 19.231 -15.122 -5.874 1.00 86.81 198 TYR A C 1
ATOM 1611 O O . TYR A 1 198 ? 20.197 -15.204 -5.108 1.00 86.81 198 TYR A O 1
ATOM 1619 N N . PRO A 1 199 ? 19.355 -14.555 -7.091 1.00 90.88 199 PRO A N 1
ATOM 1620 C CA . PRO A 1 199 ? 20.633 -14.047 -7.580 1.00 90.88 199 PRO A CA 1
ATOM 1621 C C . PRO A 1 199 ? 21.203 -12.926 -6.702 1.00 90.88 199 PRO A C 1
ATOM 1623 O O . PRO A 1 199 ? 20.482 -12.038 -6.247 1.00 90.88 199 PRO A O 1
ATOM 1626 N N . SER A 1 200 ? 22.522 -12.935 -6.500 1.00 90.81 200 SER A N 1
ATOM 1627 C CA . SER A 1 200 ? 23.206 -11.842 -5.802 1.00 90.81 200 SER A CA 1
ATOM 1628 C C . SER A 1 200 ? 23.165 -10.548 -6.624 1.00 90.81 200 SER A C 1
ATOM 1630 O O . SER A 1 200 ? 23.064 -10.587 -7.850 1.00 90.81 200 SER A O 1
ATOM 1632 N N . MET A 1 201 ? 23.332 -9.385 -5.982 1.00 90.44 201 MET A N 1
ATOM 1633 C CA . MET A 1 201 ? 23.377 -8.102 -6.704 1.00 90.44 201 MET A CA 1
ATOM 1634 C C . MET A 1 201 ? 24.488 -8.060 -7.769 1.00 90.44 201 MET A C 1
ATOM 1636 O O . MET A 1 201 ? 24.311 -7.502 -8.850 1.00 90.44 201 MET A O 1
ATOM 1640 N N . VAL A 1 202 ? 25.625 -8.708 -7.495 1.00 92.12 202 VAL A N 1
ATOM 1641 C CA . VAL A 1 202 ? 26.735 -8.824 -8.453 1.00 92.12 202 VAL A CA 1
ATOM 1642 C C . VAL A 1 202 ? 26.336 -9.676 -9.659 1.00 92.12 202 VAL A C 1
ATOM 1644 O O . VAL A 1 202 ? 26.684 -9.328 -10.788 1.00 92.12 202 VAL A O 1
ATOM 1647 N N . ASP A 1 203 ? 25.597 -10.767 -9.441 1.00 93.00 203 ASP A N 1
ATOM 1648 C CA . ASP A 1 203 ? 25.078 -11.593 -10.532 1.00 93.00 203 ASP A CA 1
ATOM 1649 C C . ASP A 1 203 ? 24.059 -10.821 -11.371 1.00 93.00 203 ASP A C 1
ATOM 1651 O O . ASP A 1 203 ? 24.194 -10.788 -12.593 1.00 93.00 203 ASP A O 1
ATOM 1655 N N . LEU A 1 204 ? 23.097 -10.145 -10.730 1.00 93.56 204 LEU A N 1
ATOM 1656 C CA . LEU A 1 204 ? 22.089 -9.329 -11.414 1.00 93.56 204 LEU A CA 1
ATOM 1657 C C . LEU A 1 204 ? 22.743 -8.251 -12.286 1.00 93.56 204 LEU A C 1
ATOM 1659 O O . LEU A 1 204 ? 22.425 -8.135 -13.467 1.00 93.56 204 LEU A O 1
ATOM 1663 N N . GLN A 1 205 ? 23.722 -7.516 -11.751 1.00 93.12 205 GLN A N 1
ATOM 1664 C CA . GLN A 1 205 ? 24.435 -6.489 -12.512 1.00 93.12 205 GLN A CA 1
ATOM 1665 C C . GLN A 1 205 ? 25.245 -7.072 -13.675 1.00 93.12 205 GLN A C 1
ATOM 1667 O O . GLN A 1 205 ? 25.263 -6.502 -14.768 1.00 93.12 205 GLN A O 1
ATOM 1672 N N . ARG A 1 206 ? 25.934 -8.201 -13.463 1.00 94.19 206 ARG A N 1
ATOM 1673 C CA . ARG A 1 206 ? 26.724 -8.860 -14.513 1.00 94.19 206 ARG A CA 1
ATOM 1674 C C . ARG A 1 206 ? 25.834 -9.319 -15.666 1.00 94.19 206 ARG A C 1
ATOM 1676 O O . ARG A 1 206 ? 26.194 -9.106 -16.826 1.00 94.19 206 ARG A O 1
ATOM 1683 N N . VAL A 1 207 ? 24.695 -9.929 -15.348 1.00 93.75 207 VAL A N 1
ATOM 1684 C CA . VAL A 1 207 ? 23.728 -10.415 -16.338 1.00 93.75 207 VAL A CA 1
ATOM 1685 C C . VAL A 1 207 ? 23.105 -9.238 -17.083 1.00 93.75 207 VAL A C 1
ATOM 1687 O O . VAL A 1 207 ? 23.224 -9.198 -18.303 1.00 93.75 207 VAL A O 1
ATOM 1690 N N . LEU A 1 208 ? 22.610 -8.207 -16.386 1.00 91.56 208 LEU A N 1
ATOM 1691 C CA . LEU A 1 208 ? 22.037 -7.019 -17.034 1.00 91.56 208 LEU A CA 1
ATOM 1692 C C . LEU A 1 208 ? 23.031 -6.333 -17.985 1.00 91.56 208 LEU A C 1
ATOM 1694 O O . LEU A 1 208 ? 22.678 -5.973 -19.106 1.00 91.56 208 LEU A O 1
ATOM 1698 N N . ASN A 1 209 ? 24.299 -6.198 -17.584 1.00 91.75 209 ASN A N 1
ATOM 1699 C CA . ASN A 1 209 ? 25.344 -5.634 -18.445 1.00 91.75 209 ASN A CA 1
ATOM 1700 C C . ASN A 1 209 ? 25.603 -6.482 -19.699 1.00 91.75 209 ASN A C 1
ATOM 1702 O O . ASN A 1 209 ? 25.958 -5.946 -20.751 1.00 91.75 209 ASN A O 1
ATOM 1706 N N . THR A 1 210 ? 25.475 -7.803 -19.584 1.00 92.62 210 THR A N 1
ATOM 1707 C CA . THR A 1 210 ? 25.621 -8.735 -20.709 1.00 92.62 210 THR A CA 1
ATOM 1708 C C . THR A 1 210 ? 24.431 -8.606 -21.656 1.00 92.62 210 THR A C 1
ATOM 1710 O O . THR A 1 210 ? 24.614 -8.474 -22.867 1.00 92.62 210 THR A O 1
ATOM 1713 N N . ASP A 1 211 ? 23.226 -8.540 -21.104 1.00 91.56 211 ASP A N 1
ATOM 1714 C CA . ASP A 1 211 ? 21.972 -8.447 -21.847 1.00 91.56 211 ASP A CA 1
ATOM 1715 C C . ASP A 1 211 ? 21.825 -7.106 -22.570 1.00 91.56 211 ASP A C 1
ATOM 1717 O O . ASP A 1 211 ? 21.435 -7.071 -23.739 1.00 91.56 211 ASP A O 1
ATOM 1721 N N . LEU A 1 212 ? 22.243 -6.003 -21.938 1.00 90.38 212 LEU A N 1
ATOM 1722 C CA . LEU A 1 212 ? 22.298 -4.675 -22.558 1.00 90.38 212 LEU A CA 1
ATOM 1723 C C . LEU A 1 212 ? 23.187 -4.651 -23.808 1.00 90.38 212 LEU A C 1
ATOM 1725 O O . LEU A 1 212 ? 22.852 -3.956 -24.770 1.00 90.38 212 LEU A O 1
ATOM 1729 N N . LYS A 1 213 ? 24.291 -5.414 -23.810 1.00 91.50 213 LYS A N 1
ATOM 1730 C CA . LYS A 1 213 ? 25.195 -5.562 -24.966 1.00 91.50 213 LYS A CA 1
ATOM 1731 C C . LYS A 1 213 ? 24.630 -6.500 -26.028 1.00 91.50 213 LYS A C 1
ATOM 1733 O O . LYS A 1 213 ? 24.805 -6.248 -27.215 1.00 91.50 213 LYS A O 1
ATOM 1738 N N . LYS A 1 214 ? 23.977 -7.586 -25.608 1.00 91.31 214 LYS A N 1
ATOM 1739 C CA . LYS A 1 214 ? 23.394 -8.596 -26.502 1.00 91.31 214 LYS A CA 1
ATOM 1740 C C . LYS A 1 214 ? 22.095 -8.123 -27.164 1.00 91.31 214 LYS A C 1
ATOM 1742 O O . LYS A 1 214 ? 21.742 -8.619 -28.228 1.00 91.31 214 LYS A O 1
ATOM 1747 N N . GLY A 1 215 ? 21.393 -7.171 -26.549 1.00 89.12 215 GLY A N 1
ATOM 1748 C CA . GLY A 1 215 ? 20.119 -6.634 -27.032 1.00 89.12 215 GLY A CA 1
ATOM 1749 C C . GLY A 1 215 ? 18.895 -7.470 -26.646 1.00 89.12 215 GLY A C 1
ATOM 1750 O O . GLY A 1 215 ? 17.797 -7.186 -27.113 1.00 89.12 215 GLY A O 1
ATOM 1751 N N . THR A 1 216 ? 19.057 -8.474 -25.781 1.00 89.69 216 THR A N 1
ATOM 1752 C CA . THR A 1 216 ? 17.969 -9.324 -25.272 1.00 89.69 216 THR A CA 1
ATOM 1753 C C . THR A 1 216 ? 18.170 -9.596 -23.787 1.00 89.69 216 THR A C 1
ATOM 1755 O O . THR A 1 216 ? 19.294 -9.920 -23.417 1.00 89.69 216 THR A O 1
ATOM 1758 N N . ALA A 1 217 ? 17.099 -9.547 -22.990 1.00 90.56 217 ALA A N 1
ATOM 1759 C CA . ALA A 1 217 ? 17.123 -9.771 -21.539 1.00 90.56 217 ALA A CA 1
ATOM 1760 C C . ALA A 1 217 ? 16.112 -10.848 -21.088 1.00 90.56 217 ALA A C 1
ATOM 1762 O O . ALA A 1 217 ? 15.139 -10.528 -20.405 1.00 90.56 217 ALA A O 1
ATOM 1763 N N . PRO A 1 218 ? 16.256 -12.120 -21.510 1.00 91.56 218 PRO A N 1
ATOM 1764 C CA . PRO A 1 218 ? 15.318 -13.173 -21.112 1.00 91.56 218 PRO A CA 1
ATOM 1765 C C . PRO A 1 218 ? 15.314 -13.464 -19.600 1.00 91.56 218 PRO A C 1
ATOM 1767 O O . PRO A 1 218 ? 14.359 -14.066 -19.108 1.00 91.56 218 PRO A O 1
ATOM 1770 N N . GLU A 1 219 ? 16.361 -13.058 -18.884 1.00 92.94 219 GLU A N 1
ATOM 1771 C CA . GLU A 1 219 ? 16.561 -13.192 -17.442 1.00 92.94 219 GLU A CA 1
ATOM 1772 C C . GLU A 1 219 ? 15.734 -12.215 -16.598 1.00 92.94 219 GLU A C 1
ATOM 1774 O O . GLU A 1 219 ? 15.653 -12.408 -15.388 1.00 92.94 219 GLU A O 1
ATOM 1779 N N . PHE A 1 220 ? 15.115 -11.195 -17.194 1.00 91.00 220 PHE A N 1
ATOM 1780 C CA . PHE A 1 220 ? 14.389 -10.152 -16.466 1.00 91.00 220 PHE A CA 1
ATOM 1781 C C . PHE A 1 220 ? 12.956 -10.011 -16.971 1.00 91.00 220 PHE A C 1
ATOM 1783 O O . PHE A 1 220 ? 12.700 -10.104 -18.179 1.00 91.00 220 PHE A O 1
ATOM 1790 N N . GLU A 1 221 ? 12.018 -9.753 -16.056 1.00 88.44 221 GLU A N 1
ATOM 1791 C CA . GLU A 1 221 ? 10.645 -9.430 -16.440 1.00 88.44 221 GLU A CA 1
ATOM 1792 C C . GLU A 1 221 ? 10.647 -8.204 -17.352 1.00 88.44 221 GLU A C 1
ATOM 1794 O O . GLU A 1 221 ? 11.189 -7.154 -17.028 1.00 88.44 221 GLU A O 1
ATOM 1799 N N . SER A 1 222 ? 10.103 -8.378 -18.549 1.00 85.44 222 SER A N 1
ATOM 1800 C CA . SER A 1 222 ? 10.231 -7.413 -19.642 1.00 85.44 222 SER A CA 1
ATOM 1801 C C . SER A 1 222 ? 8.881 -7.037 -20.229 1.00 85.44 222 SER A C 1
ATOM 1803 O O . SER A 1 222 ? 8.822 -6.182 -21.112 1.00 85.44 222 SER A O 1
ATOM 1805 N N . LYS A 1 223 ? 7.800 -7.695 -19.800 1.00 86.19 223 LYS A N 1
ATOM 1806 C CA . LYS A 1 223 ? 6.457 -7.485 -20.321 1.00 86.19 223 LYS A CA 1
ATOM 1807 C C . LYS A 1 223 ? 5.570 -6.855 -19.264 1.00 86.19 223 LYS A C 1
ATOM 1809 O O . LYS A 1 223 ? 5.711 -7.077 -18.067 1.00 86.19 223 LYS A O 1
ATOM 1814 N N . VAL A 1 224 ? 4.623 -6.062 -19.754 1.00 83.25 224 VAL A N 1
ATOM 1815 C CA . VAL A 1 224 ? 3.561 -5.487 -18.932 1.00 83.25 224 VAL A CA 1
ATOM 1816 C C . VAL A 1 224 ? 2.687 -6.641 -18.440 1.00 83.25 224 VAL A C 1
ATOM 1818 O O . VAL A 1 224 ? 1.953 -7.243 -19.224 1.00 83.25 224 VAL A O 1
ATOM 1821 N N . SER A 1 225 ? 2.840 -6.987 -17.165 1.00 73.88 225 SER A N 1
ATOM 1822 C CA . SER A 1 225 ? 2.228 -8.158 -16.519 1.00 73.88 225 SER A CA 1
ATOM 1823 C C . SER A 1 225 ? 1.326 -7.797 -15.331 1.00 73.88 225 SER A C 1
ATOM 1825 O O . SER A 1 225 ? 0.558 -8.639 -14.864 1.00 73.88 225 SER A O 1
ATOM 1827 N N . TYR A 1 226 ? 1.369 -6.541 -14.883 1.00 66.81 226 TYR A N 1
ATOM 1828 C CA . TYR A 1 226 ? 0.471 -5.975 -13.874 1.00 66.81 226 TYR A CA 1
ATOM 1829 C C . TYR A 1 226 ? -0.952 -5.829 -14.444 1.00 66.81 226 TYR A C 1
ATOM 1831 O O . TYR A 1 226 ? -1.102 -5.934 -15.668 1.00 66.81 226 TYR A O 1
ATOM 1839 N N . PRO A 1 227 ? -2.009 -5.702 -13.600 1.00 76.31 227 PRO A N 1
ATOM 1840 C CA . PRO A 1 227 ? -3.396 -5.866 -14.041 1.00 76.31 227 PRO A CA 1
ATOM 1841 C C . PRO A 1 227 ? -3.669 -5.150 -15.359 1.00 76.31 227 PRO A C 1
ATOM 1843 O O . PRO A 1 227 ? -3.189 -4.040 -15.568 1.00 76.31 227 PRO A O 1
ATOM 1846 N N . ALA A 1 228 ? -4.402 -5.799 -16.267 1.00 81.50 228 ALA A N 1
ATOM 1847 C CA . ALA A 1 228 ? -4.574 -5.275 -17.615 1.00 81.50 228 ALA A CA 1
ATOM 1848 C C . ALA A 1 228 ? -4.998 -3.795 -17.583 1.00 81.50 228 ALA A C 1
ATOM 1850 O O . ALA A 1 228 ? -5.909 -3.423 -16.847 1.00 81.50 228 ALA A O 1
ATOM 1851 N N . LEU A 1 229 ? -4.327 -2.969 -18.393 1.00 85.56 229 LEU A N 1
ATOM 1852 C CA . LEU A 1 229 ? -4.546 -1.530 -18.515 1.00 85.56 229 LEU A CA 1
ATOM 1853 C C . LEU A 1 229 ? -4.158 -0.690 -17.279 1.00 85.56 229 LEU A C 1
ATOM 1855 O O . LEU A 1 229 ? -4.475 0.498 -17.246 1.00 85.56 229 LEU A O 1
ATOM 1859 N N . SER A 1 230 ? -3.422 -1.240 -16.306 1.00 86.69 230 SER A N 1
ATOM 1860 C CA . SER A 1 230 ? -2.885 -0.514 -15.139 1.00 86.69 230 SER A CA 1
ATOM 1861 C C . SER A 1 230 ? -2.149 0.776 -15.512 1.00 86.69 230 SER A C 1
ATOM 1863 O O . SER A 1 230 ? -2.379 1.837 -14.920 1.00 86.69 230 SER A O 1
ATOM 1865 N N . PHE A 1 231 ? -1.340 0.709 -16.571 1.00 90.19 231 PHE A N 1
ATOM 1866 C CA . PHE A 1 231 ? -0.575 1.827 -17.119 1.00 90.19 231 PHE A CA 1
ATOM 1867 C C . PHE A 1 231 ? -1.437 3.015 -17.568 1.00 90.19 231 PHE A C 1
ATOM 1869 O O . PHE A 1 231 ? -0.922 4.126 -17.673 1.00 90.19 231 PHE A O 1
ATOM 1876 N N . LEU A 1 232 ? -2.748 2.842 -17.797 1.00 91.25 232 LEU A N 1
ATOM 1877 C CA . LEU A 1 232 ? -3.642 3.954 -18.146 1.00 91.25 232 LEU A CA 1
ATOM 1878 C C . LEU A 1 232 ? -3.700 5.017 -17.049 1.00 91.25 232 LEU A C 1
ATOM 1880 O O . LEU A 1 232 ? -3.851 6.200 -17.345 1.00 91.25 232 LEU A O 1
ATOM 1884 N N . THR A 1 233 ? -3.528 4.611 -15.792 1.00 89.19 233 THR A N 1
ATOM 1885 C CA . THR A 1 233 ? -3.461 5.543 -14.658 1.00 89.19 233 THR A CA 1
ATOM 1886 C C . THR A 1 233 ? -2.244 6.469 -14.732 1.00 89.19 233 THR A C 1
ATOM 1888 O O . THR A 1 233 ? -2.283 7.574 -14.195 1.00 89.19 233 THR A O 1
ATOM 1891 N N . LEU A 1 234 ? -1.197 6.053 -15.453 1.00 91.69 234 LEU A N 1
ATOM 1892 C CA . LEU A 1 234 ? 0.066 6.772 -15.608 1.00 91.69 234 LEU A CA 1
ATOM 1893 C C . LEU A 1 234 ? 0.128 7.612 -16.892 1.00 91.69 234 LEU A C 1
ATOM 1895 O O . LEU A 1 234 ? 1.013 8.450 -17.039 1.00 91.69 234 LEU A O 1
ATOM 1899 N N . VAL A 1 235 ? -0.826 7.446 -17.814 1.00 94.00 235 VAL A N 1
ATOM 1900 C CA . VAL A 1 235 ? -0.878 8.201 -19.079 1.00 94.00 235 VAL A CA 1
ATOM 1901 C C . VAL A 1 235 ? -0.895 9.720 -18.870 1.00 94.00 235 VAL A C 1
ATOM 1903 O O . VAL A 1 235 ? -0.142 10.393 -19.573 1.00 94.00 235 VAL A O 1
ATOM 1906 N N . PRO A 1 236 ? -1.662 10.300 -17.922 1.00 93.12 236 PRO A N 1
ATOM 1907 C CA . PRO A 1 236 ? -1.609 11.743 -17.684 1.00 93.12 236 PRO A CA 1
ATOM 1908 C C . PRO A 1 236 ? -0.210 12.226 -17.275 1.00 93.12 236 PRO A C 1
ATOM 1910 O O . PRO A 1 236 ? 0.262 13.239 -17.781 1.00 93.12 236 PRO A O 1
ATOM 1913 N N . PHE A 1 237 ? 0.474 11.471 -16.415 1.00 92.44 237 PHE A N 1
ATOM 1914 C CA . PHE A 1 237 ? 1.828 11.760 -15.932 1.00 92.44 237 PHE A CA 1
ATOM 1915 C C . PHE A 1 237 ? 2.845 11.721 -17.079 1.00 92.44 237 PHE A C 1
ATOM 1917 O O . PHE A 1 237 ? 3.583 12.681 -17.308 1.00 92.44 237 PHE A O 1
ATOM 1924 N N . ALA A 1 238 ? 2.782 10.665 -17.895 1.00 92.25 238 ALA A N 1
ATOM 1925 C CA . ALA A 1 238 ? 3.593 10.532 -19.100 1.00 92.25 238 ALA A CA 1
ATOM 1926 C C . ALA A 1 238 ? 3.329 11.650 -20.118 1.00 92.25 238 ALA A C 1
ATOM 1928 O O . ALA A 1 238 ? 4.267 12.166 -20.722 1.00 92.25 238 ALA A O 1
ATOM 1929 N N . TYR A 1 239 ? 2.072 12.065 -20.276 1.00 94.00 239 TYR A N 1
ATOM 1930 C CA . TYR A 1 239 ? 1.682 13.125 -21.202 1.00 94.00 239 TYR A CA 1
ATOM 1931 C C . TYR A 1 239 ? 2.255 14.491 -20.804 1.00 94.00 239 TYR A C 1
ATOM 1933 O O . TYR A 1 239 ? 2.718 15.237 -21.665 1.00 94.00 239 TYR A O 1
ATOM 1941 N N . PHE A 1 240 ? 2.270 14.811 -19.507 1.00 92.75 240 PHE A N 1
ATOM 1942 C CA . PHE A 1 240 ? 2.866 16.049 -18.992 1.00 92.75 240 PHE A CA 1
ATOM 1943 C C . PHE A 1 240 ? 4.383 15.960 -18.766 1.00 92.75 240 PHE A C 1
ATOM 1945 O O . PHE A 1 240 ? 4.985 16.943 -18.338 1.00 92.75 240 PHE A O 1
ATOM 1952 N N . ASN A 1 241 ? 5.004 14.817 -19.085 1.00 88.00 241 ASN A N 1
ATOM 1953 C CA . ASN A 1 241 ? 6.418 14.534 -18.833 1.00 88.00 241 ASN A CA 1
ATOM 1954 C C . ASN A 1 241 ? 6.815 14.703 -17.350 1.00 88.00 241 ASN A C 1
ATOM 1956 O O . ASN A 1 241 ? 7.953 15.052 -17.034 1.00 88.00 241 ASN A O 1
ATOM 1960 N N . ASP A 1 242 ? 5.867 14.450 -16.447 1.00 88.19 242 ASP A N 1
ATOM 1961 C CA . ASP A 1 242 ? 6.073 14.407 -15.002 1.00 88.19 242 ASP A CA 1
ATOM 1962 C C . ASP A 1 242 ? 5.703 13.012 -14.514 1.00 88.19 242 ASP A C 1
ATOM 1964 O O . ASP A 1 242 ? 4.538 12.708 -14.278 1.00 88.19 242 ASP A O 1
ATOM 1968 N N . MET A 1 243 ? 6.710 12.149 -14.399 1.00 88.75 243 MET A N 1
ATOM 1969 C CA . MET A 1 243 ? 6.529 10.749 -14.012 1.00 88.75 243 MET A CA 1
ATOM 1970 C C . MET A 1 243 ? 6.467 10.541 -12.499 1.00 88.75 243 MET A C 1
ATOM 1972 O O . MET A 1 243 ? 6.536 9.403 -12.028 1.00 88.75 243 MET A O 1
ATOM 1976 N N . ASN A 1 244 ? 6.374 11.616 -11.714 1.00 90.44 244 ASN A N 1
ATOM 1977 C CA . ASN A 1 244 ? 6.268 11.489 -10.275 1.00 90.44 244 ASN A CA 1
ATOM 1978 C C . ASN A 1 244 ? 4.834 11.135 -9.865 1.00 90.44 244 ASN A C 1
ATOM 1980 O O . ASN A 1 244 ? 3.938 11.973 -9.780 1.00 90.44 244 ASN A O 1
ATOM 1984 N N . VAL A 1 245 ? 4.629 9.855 -9.573 1.00 90.62 245 VAL A N 1
ATOM 1985 C CA . VAL A 1 245 ? 3.331 9.291 -9.174 1.00 90.62 245 VAL A CA 1
ATOM 1986 C C . VAL A 1 245 ? 3.084 9.359 -7.662 1.00 90.62 245 VAL A C 1
ATOM 1988 O O . VAL A 1 245 ? 1.966 9.115 -7.203 1.00 90.62 245 VAL A O 1
ATOM 1991 N N . VAL A 1 246 ? 4.097 9.719 -6.864 1.00 93.19 246 VAL A N 1
ATOM 1992 C CA . VAL A 1 246 ? 3.994 9.773 -5.396 1.00 93.19 246 VAL A CA 1
ATOM 1993 C C . VAL A 1 246 ? 2.888 10.730 -4.929 1.00 93.19 246 VAL A C 1
ATOM 1995 O O . VAL A 1 246 ? 2.105 10.319 -4.070 1.00 93.19 246 VAL A O 1
ATOM 1998 N N . PRO A 1 247 ? 2.716 11.950 -5.489 1.00 93.75 247 PRO A N 1
ATOM 1999 C CA . PRO A 1 247 ? 1.609 12.831 -5.112 1.00 93.75 247 PRO A CA 1
ATOM 2000 C C . PRO A 1 247 ? 0.230 12.195 -5.326 1.00 93.75 247 PRO A C 1
ATOM 2002 O O . PRO A 1 247 ? -0.672 12.367 -4.503 1.00 93.75 247 PRO A O 1
ATOM 2005 N N . PHE A 1 248 ? 0.064 11.427 -6.404 1.00 93.12 248 PHE A N 1
ATOM 2006 C CA . PHE A 1 248 ? -1.189 10.749 -6.722 1.00 93.12 248 PHE A CA 1
ATOM 2007 C C . PHE A 1 248 ? -1.498 9.611 -5.748 1.00 93.12 248 PHE A C 1
ATOM 2009 O O . PHE A 1 248 ? -2.626 9.501 -5.254 1.00 93.12 248 PHE A O 1
ATOM 2016 N N . TYR A 1 249 ? -0.505 8.792 -5.404 1.00 94.00 249 TYR A N 1
ATOM 2017 C CA . TYR A 1 249 ? -0.689 7.732 -4.415 1.00 94.00 249 TYR A CA 1
ATOM 2018 C C . TYR A 1 249 ? -0.848 8.280 -2.999 1.00 94.00 249 TYR A C 1
ATOM 2020 O O . TYR A 1 249 ? -1.685 7.782 -2.246 1.00 94.00 249 TYR A O 1
ATOM 2028 N N . LEU A 1 250 ? -0.144 9.363 -2.658 1.00 96.62 250 LEU A N 1
ATOM 2029 C CA . LEU A 1 250 ? -0.346 10.090 -1.409 1.00 96.62 250 LEU A CA 1
ATOM 2030 C C . LEU A 1 250 ? -1.788 10.590 -1.303 1.00 96.62 250 LEU A C 1
ATOM 2032 O O . LEU A 1 250 ? -2.449 10.351 -0.293 1.00 96.62 250 LEU A O 1
ATOM 2036 N N . LEU A 1 251 ? -2.311 11.220 -2.357 1.00 97.12 251 LEU A N 1
ATOM 2037 C CA . LEU A 1 251 ? -3.705 11.653 -2.405 1.00 97.12 251 LEU A CA 1
ATOM 2038 C C . LEU A 1 251 ? -4.672 10.469 -2.286 1.00 97.12 251 LEU A C 1
ATOM 2040 O O . LEU A 1 251 ? -5.648 10.552 -1.539 1.00 97.12 251 LEU A O 1
ATOM 2044 N N . SER A 1 252 ? -4.389 9.360 -2.969 1.00 97.12 252 SER A N 1
ATOM 2045 C CA . SER A 1 252 ? -5.198 8.138 -2.902 1.00 97.12 252 SER A CA 1
ATOM 2046 C C . SER A 1 252 ? -5.263 7.585 -1.478 1.00 97.12 252 SER A C 1
ATOM 2048 O O . SER A 1 252 ? -6.344 7.243 -0.987 1.00 97.12 252 SER A O 1
ATOM 2050 N N . TYR A 1 253 ? -4.134 7.565 -0.767 1.00 98.06 253 TYR A N 1
ATOM 2051 C CA . TYR A 1 253 ? -4.096 7.091 0.609 1.00 98.06 253 TYR A CA 1
ATOM 2052 C C . TYR A 1 253 ? -4.766 8.062 1.591 1.00 98.06 253 TYR A C 1
ATOM 2054 O O . TYR A 1 253 ? -5.540 7.644 2.456 1.00 98.06 253 TYR A O 1
ATOM 2062 N N . LEU A 1 254 ? -4.573 9.372 1.422 1.00 98.31 254 LEU A N 1
ATOM 2063 C CA . LEU A 1 254 ? -5.303 10.380 2.196 1.00 98.31 254 LEU A CA 1
ATOM 2064 C C . LEU A 1 254 ? -6.817 10.278 1.973 1.00 98.31 254 LEU A C 1
ATOM 2066 O O . LEU A 1 254 ? -7.590 10.416 2.925 1.00 98.31 254 LEU A O 1
ATOM 2070 N N . LEU A 1 255 ? -7.253 9.980 0.747 1.00 98.25 255 LEU A N 1
ATOM 2071 C CA . LEU A 1 255 ? -8.660 9.762 0.437 1.00 98.25 255 LEU A CA 1
ATOM 2072 C C . LEU A 1 255 ? -9.195 8.491 1.113 1.00 98.25 255 LEU A C 1
ATOM 2074 O O . LEU A 1 255 ? -10.293 8.533 1.661 1.00 98.25 255 LEU A O 1
ATOM 2078 N N . LEU A 1 256 ? -8.423 7.401 1.167 1.00 98.19 256 LEU A N 1
ATOM 2079 C CA . LEU A 1 256 ? -8.766 6.207 1.954 1.00 98.19 256 LEU A CA 1
ATOM 2080 C C . LEU A 1 256 ? -8.984 6.545 3.438 1.00 98.19 256 LEU A C 1
ATOM 2082 O O . LEU A 1 256 ? -10.001 6.152 4.019 1.00 98.19 256 LEU A O 1
ATOM 2086 N N . ILE A 1 257 ? -8.078 7.320 4.045 1.00 98.00 257 ILE A N 1
ATOM 2087 C CA . ILE A 1 257 ? -8.203 7.771 5.442 1.00 98.00 257 ILE A CA 1
ATOM 2088 C C . ILE A 1 257 ? -9.453 8.646 5.616 1.00 98.00 257 ILE A C 1
ATOM 2090 O O . ILE A 1 257 ? -10.214 8.470 6.572 1.00 98.00 257 ILE A O 1
ATOM 2094 N N . TYR A 1 258 ? -9.703 9.564 4.683 1.00 98.31 258 TYR A N 1
ATOM 2095 C CA . TYR A 1 258 ? -10.872 10.440 4.706 1.00 98.31 258 TYR A CA 1
ATOM 2096 C C . TYR A 1 258 ? -12.192 9.668 4.563 1.00 98.31 258 TYR A C 1
ATOM 2098 O O . TYR A 1 258 ? -13.139 9.913 5.316 1.00 98.31 258 TYR A O 1
ATOM 2106 N N . ILE A 1 259 ? -12.259 8.703 3.645 1.00 98.00 259 ILE A N 1
ATOM 2107 C CA . ILE A 1 259 ? -13.413 7.816 3.472 1.00 98.00 259 ILE A CA 1
ATOM 2108 C C . ILE A 1 259 ? -13.653 7.033 4.763 1.00 98.00 259 ILE A C 1
ATOM 2110 O O . ILE A 1 259 ? -14.773 7.041 5.278 1.00 98.00 259 ILE A O 1
ATOM 2114 N N . ALA A 1 260 ? -12.610 6.428 5.340 1.00 96.94 260 ALA A N 1
ATOM 2115 C CA . ALA A 1 260 ? -12.717 5.720 6.611 1.00 96.94 260 ALA A CA 1
ATOM 2116 C C . ALA A 1 260 ? -13.266 6.637 7.716 1.00 96.94 260 ALA A C 1
ATOM 2118 O O . ALA A 1 260 ? -14.228 6.273 8.388 1.00 96.94 260 ALA A O 1
ATOM 2119 N N . TRP A 1 261 ? -12.744 7.860 7.850 1.00 97.31 261 TRP A N 1
ATOM 2120 C CA . TRP A 1 261 ? -13.227 8.867 8.802 1.00 97.31 261 TRP A CA 1
ATOM 2121 C C . TRP A 1 261 ? -14.711 9.223 8.624 1.00 97.31 261 TRP A C 1
ATOM 2123 O O . TRP A 1 261 ? -15.423 9.455 9.607 1.00 97.31 261 TRP A O 1
ATOM 2133 N N . LYS A 1 262 ? -15.194 9.290 7.379 1.00 97.50 262 LYS A N 1
ATOM 2134 C CA . LYS A 1 262 ? -16.593 9.618 7.071 1.00 97.50 262 LYS A CA 1
ATOM 2135 C C . LYS A 1 262 ? -17.545 8.450 7.301 1.00 97.50 262 LYS A C 1
ATOM 2137 O O . LYS A 1 262 ? -18.665 8.691 7.743 1.00 97.50 262 LYS A O 1
ATOM 2142 N N . VAL A 1 263 ? -17.110 7.223 7.023 1.00 95.69 263 VAL A N 1
ATOM 2143 C CA . VAL A 1 263 ? -17.937 6.011 7.130 1.00 95.69 263 VAL A CA 1
ATOM 2144 C C . VAL A 1 263 ? -18.047 5.515 8.575 1.00 95.69 263 VAL A C 1
ATOM 2146 O O . VAL A 1 263 ? -19.086 4.980 8.966 1.00 95.69 263 VAL A O 1
ATOM 2149 N N . VAL A 1 264 ? -17.004 5.679 9.394 1.00 95.38 264 VAL A N 1
ATOM 2150 C CA . VAL A 1 264 ? -17.052 5.245 10.798 1.00 95.38 264 VAL A CA 1
ATOM 2151 C C . VAL A 1 264 ? -17.948 6.141 11.655 1.00 95.38 264 VAL A C 1
ATOM 2153 O O . VAL A 1 264 ? -18.141 7.330 11.391 1.00 95.38 264 VAL A O 1
ATOM 2156 N N . ARG A 1 265 ? -18.457 5.570 12.753 1.00 94.00 265 ARG A N 1
ATOM 2157 C CA . ARG A 1 265 ? -19.198 6.328 13.771 1.00 94.00 265 ARG A CA 1
ATOM 2158 C C . ARG A 1 265 ? -18.332 7.459 14.355 1.00 94.00 265 ARG A C 1
ATOM 2160 O O . ARG A 1 265 ? -17.120 7.259 14.484 1.00 94.00 265 ARG A O 1
ATOM 2167 N N . PRO A 1 266 ? -18.913 8.610 14.749 1.00 94.31 266 PRO A N 1
ATOM 2168 C CA . PRO A 1 266 ? -18.162 9.755 15.268 1.00 94.31 266 PRO A CA 1
ATOM 2169 C C . PRO A 1 266 ? -17.175 9.418 16.393 1.00 94.31 266 PRO A C 1
ATOM 2171 O O . PRO A 1 266 ? -16.062 9.935 16.408 1.00 94.31 266 PRO A O 1
ATOM 2174 N N . GLU A 1 267 ? -17.530 8.493 17.281 1.00 93.50 267 GLU A N 1
ATOM 2175 C CA . GLU A 1 267 ? -16.724 8.063 18.431 1.00 93.50 267 GLU A CA 1
ATOM 2176 C C . GLU A 1 267 ? -15.516 7.200 18.027 1.00 93.50 267 GLU A C 1
ATOM 2178 O O . GLU A 1 267 ? -14.578 7.026 18.803 1.00 93.50 267 GLU A O 1
ATOM 2183 N N . MET A 1 268 ? -15.522 6.660 16.805 1.00 96.12 268 MET A N 1
ATOM 2184 C CA . MET A 1 268 ? -14.443 5.847 16.233 1.00 96.12 268 MET A CA 1
ATOM 2185 C C . MET A 1 268 ? -13.546 6.637 15.276 1.00 96.12 268 MET A C 1
ATOM 2187 O O . MET A 1 268 ? -12.552 6.108 14.786 1.00 96.12 268 MET A O 1
ATOM 2191 N N . ARG A 1 269 ? -13.856 7.908 15.012 1.00 96.44 269 ARG A N 1
ATOM 2192 C CA . ARG A 1 269 ? -13.111 8.747 14.065 1.00 96.44 269 ARG A CA 1
ATOM 2193 C C . ARG A 1 269 ? -11.639 8.898 14.435 1.00 96.44 269 ARG A C 1
ATOM 2195 O O . ARG A 1 269 ? -10.770 8.715 13.587 1.00 96.44 269 ARG A O 1
ATOM 2202 N N . ILE A 1 270 ? -11.337 9.138 15.712 1.00 96.06 270 ILE A N 1
ATOM 2203 C CA . ILE A 1 270 ? -9.942 9.240 16.164 1.00 96.06 270 ILE A CA 1
ATOM 2204 C C . ILE A 1 270 ? -9.181 7.918 15.995 1.00 96.06 270 ILE A C 1
ATOM 2206 O O . ILE A 1 270 ? -7.993 7.938 15.689 1.00 96.06 270 ILE A O 1
ATOM 2210 N N . TRP A 1 271 ? -9.866 6.775 16.129 1.00 97.00 271 TRP A N 1
ATOM 2211 C CA . TRP A 1 271 ? -9.285 5.465 15.839 1.00 97.00 271 TRP A CA 1
ATOM 2212 C C . TRP A 1 271 ? -8.989 5.305 14.350 1.00 97.00 271 TRP A C 1
ATOM 2214 O O . TRP A 1 271 ? -7.929 4.799 14.012 1.00 97.00 271 TRP A O 1
ATOM 2224 N N . ALA A 1 272 ? -9.873 5.774 13.464 1.00 97.25 272 ALA A N 1
ATOM 2225 C CA . ALA A 1 272 ? -9.627 5.742 12.024 1.00 97.25 272 ALA A CA 1
ATOM 2226 C C . ALA A 1 272 ? -8.392 6.570 11.626 1.00 97.25 272 ALA A C 1
ATOM 2228 O O . ALA A 1 272 ? -7.561 6.067 10.874 1.00 97.25 272 ALA A O 1
ATOM 2229 N N . LEU A 1 273 ? -8.213 7.781 12.178 1.00 97.38 273 LEU A N 1
ATOM 2230 C CA . LEU A 1 273 ? -6.974 8.549 11.963 1.00 97.38 273 LEU A CA 1
ATOM 2231 C C . LEU A 1 273 ? -5.760 7.833 12.538 1.00 97.38 273 LEU A C 1
ATOM 2233 O O . LEU A 1 273 ? -4.738 7.747 11.868 1.00 97.38 273 LEU A O 1
ATOM 2237 N N . LEU A 1 274 ? -5.869 7.310 13.762 1.00 97.94 274 LEU A N 1
ATOM 2238 C CA . LEU A 1 274 ? -4.772 6.591 14.398 1.00 97.94 274 LEU A CA 1
ATOM 2239 C C . LEU A 1 274 ? -4.340 5.389 13.550 1.00 97.94 274 LEU A C 1
ATOM 2241 O O . LEU A 1 274 ? -3.150 5.175 13.376 1.00 97.94 274 LEU A O 1
ATOM 2245 N N . PHE A 1 275 ? -5.283 4.630 12.989 1.00 98.00 275 PHE A N 1
ATOM 2246 C CA . PHE A 1 275 ? -4.978 3.515 12.093 1.00 98.00 275 PHE A CA 1
ATOM 2247 C C . PHE A 1 275 ? -4.380 3.970 10.772 1.00 98.00 275 PHE A C 1
ATOM 2249 O O . PHE A 1 275 ? -3.385 3.392 10.352 1.00 98.00 275 PHE A O 1
ATOM 2256 N N . GLY A 1 276 ? -4.939 5.008 10.146 1.00 97.62 276 GLY A N 1
ATOM 2257 C CA . GLY A 1 276 ? -4.389 5.572 8.915 1.00 97.62 276 GLY A CA 1
ATOM 2258 C C . GLY A 1 276 ? -2.941 6.024 9.094 1.00 97.62 276 GLY A C 1
ATOM 2259 O O . GLY A 1 276 ? -2.070 5.683 8.299 1.00 97.62 276 GLY A O 1
ATOM 2260 N N . MET A 1 277 ? -2.647 6.718 10.193 1.00 98.06 277 MET A N 1
ATOM 2261 C CA . MET A 1 277 ? -1.288 7.170 10.467 1.00 98.06 277 MET A CA 1
ATOM 2262 C C . MET A 1 277 ? -0.371 6.034 10.929 1.00 98.06 277 MET A C 1
ATOM 2264 O O . MET A 1 277 ? 0.761 5.973 10.484 1.00 98.06 277 MET A O 1
ATOM 2268 N N . ALA A 1 278 ? -0.821 5.098 11.763 1.00 97.81 278 ALA A N 1
ATOM 2269 C CA . ALA A 1 278 ? 0.023 4.001 12.249 1.00 97.81 278 ALA A CA 1
ATOM 2270 C C . ALA A 1 278 ? 0.245 2.866 11.232 1.00 97.81 278 ALA A C 1
ATOM 2272 O O . ALA A 1 278 ? 1.006 1.941 11.509 1.00 97.81 278 ALA A O 1
ATOM 2273 N N . ASN A 1 279 ? -0.420 2.882 10.078 1.00 97.44 279 ASN A N 1
ATOM 2274 C CA . ASN A 1 279 ? -0.239 1.858 9.054 1.00 97.44 279 ASN A CA 1
ATOM 2275 C C . ASN A 1 279 ? 1.024 2.134 8.223 1.00 97.44 279 ASN A C 1
ATOM 2277 O O . ASN A 1 279 ? 0.966 2.657 7.111 1.00 97.44 279 ASN A O 1
ATOM 2281 N N . VAL A 1 280 ? 2.177 1.800 8.809 1.00 96.56 280 VAL A N 1
ATOM 2282 C CA . VAL A 1 280 ? 3.505 2.019 8.219 1.00 96.56 280 VAL A CA 1
ATOM 2283 C C . VAL A 1 280 ? 3.645 1.321 6.866 1.00 96.56 280 VAL A C 1
ATOM 2285 O O . VAL A 1 280 ? 4.198 1.924 5.957 1.00 96.56 280 VAL A O 1
ATOM 2288 N N . SER A 1 281 ? 3.083 0.124 6.683 1.00 94.81 281 SER A N 1
ATOM 2289 C CA . SER A 1 281 ? 3.143 -0.605 5.407 1.00 94.81 281 SER A CA 1
ATOM 2290 C C . SER A 1 281 ? 2.478 0.153 4.252 1.00 94.81 281 SER A C 1
ATOM 2292 O O . SER A 1 281 ? 3.030 0.214 3.153 1.00 94.81 281 SER A O 1
ATOM 2294 N N . MET A 1 282 ? 1.329 0.802 4.491 1.00 95.88 282 MET A N 1
ATOM 2295 C CA . MET A 1 282 ? 0.678 1.640 3.469 1.00 95.88 282 MET A CA 1
ATOM 2296 C C . MET A 1 282 ? 1.483 2.906 3.168 1.00 95.88 282 MET A C 1
ATOM 2298 O O . MET A 1 282 ? 1.591 3.309 2.011 1.00 95.88 282 MET A O 1
ATOM 2302 N N . TRP A 1 283 ? 2.085 3.523 4.187 1.00 97.00 283 TRP A N 1
ATOM 2303 C CA . TRP A 1 283 ? 2.969 4.673 3.998 1.00 97.00 283 TRP A CA 1
ATOM 2304 C C . TRP A 1 283 ? 4.250 4.312 3.235 1.00 97.00 283 TRP A C 1
ATOM 2306 O O . TRP A 1 283 ? 4.629 5.030 2.314 1.00 97.00 283 TRP A O 1
ATOM 2316 N N . SER A 1 284 ? 4.876 3.186 3.578 1.00 94.00 284 SER A N 1
ATOM 2317 C CA . SER A 1 284 ? 6.041 2.621 2.890 1.00 94.00 284 SER A CA 1
ATOM 2318 C C . SER A 1 284 ? 5.713 2.333 1.423 1.00 94.00 284 SER A C 1
ATOM 2320 O O . SER A 1 284 ? 6.419 2.787 0.530 1.00 94.00 284 SER A O 1
ATOM 2322 N N . SER A 1 285 ? 4.563 1.703 1.162 1.00 93.06 285 SER A N 1
ATOM 2323 C CA . SER A 1 285 ? 4.074 1.442 -0.198 1.00 93.06 285 SER A CA 1
ATOM 2324 C C . SER A 1 285 ? 3.783 2.722 -0.988 1.00 93.06 285 SER A C 1
ATOM 2326 O O . SER A 1 285 ? 4.076 2.793 -2.177 1.00 93.06 285 SER A O 1
ATOM 2328 N N . THR A 1 286 ? 3.250 3.756 -0.332 1.00 94.56 286 THR A N 1
ATOM 2329 C CA . THR A 1 286 ? 3.030 5.073 -0.953 1.00 94.56 286 THR A CA 1
ATOM 2330 C C . THR A 1 286 ? 4.359 5.726 -1.341 1.00 94.56 286 THR A C 1
ATOM 2332 O O . THR A 1 286 ? 4.497 6.211 -2.461 1.00 94.56 286 THR A O 1
ATOM 2335 N N . ALA A 1 287 ? 5.347 5.703 -0.440 1.00 93.00 287 ALA A N 1
ATOM 2336 C CA . ALA A 1 287 ? 6.686 6.232 -0.695 1.00 93.00 287 ALA A CA 1
ATOM 2337 C C . ALA A 1 287 ? 7.421 5.449 -1.796 1.00 93.00 287 ALA A C 1
ATOM 2339 O O . ALA A 1 287 ? 8.120 6.047 -2.605 1.00 93.00 287 ALA A O 1
ATOM 2340 N N . GLY A 1 288 ? 7.224 4.129 -1.852 1.00 89.56 288 GLY A N 1
ATOM 2341 C CA . GLY A 1 288 ? 7.758 3.243 -2.889 1.00 89.56 288 GLY A CA 1
ATOM 2342 C C . GLY A 1 288 ? 7.035 3.326 -4.235 1.00 89.56 288 GLY A C 1
ATOM 2343 O O . GLY A 1 288 ? 7.362 2.564 -5.139 1.00 89.56 288 GLY A O 1
ATOM 2344 N N . ALA A 1 289 ? 6.058 4.228 -4.375 1.00 88.56 289 ALA A N 1
ATOM 2345 C CA . ALA A 1 289 ? 5.261 4.387 -5.583 1.00 88.56 289 ALA A CA 1
ATOM 2346 C C . ALA A 1 289 ? 4.546 3.092 -6.033 1.00 88.56 289 ALA A C 1
ATOM 2348 O O . ALA A 1 289 ? 4.430 2.821 -7.232 1.00 88.56 289 ALA A O 1
ATOM 2349 N N . ASN A 1 290 ? 4.049 2.303 -5.075 1.00 88.50 290 ASN A N 1
ATOM 2350 C CA . ASN A 1 290 ? 3.329 1.061 -5.349 1.00 88.50 290 ASN A CA 1
ATOM 2351 C C . ASN A 1 290 ? 1.873 1.341 -5.744 1.00 88.50 290 ASN A C 1
ATOM 2353 O O . ASN A 1 290 ? 1.112 1.970 -5.001 1.00 88.50 290 ASN A O 1
ATOM 2357 N N . LEU A 1 291 ? 1.459 0.789 -6.885 1.00 87.06 291 LEU A N 1
ATOM 2358 C CA . LEU A 1 291 ? 0.115 0.958 -7.447 1.00 87.06 291 LEU A CA 1
ATOM 2359 C C . LEU A 1 291 ? -1.004 0.355 -6.570 1.00 87.06 291 LEU A C 1
ATOM 2361 O O . LEU A 1 291 ? -2.158 0.784 -6.641 1.00 87.06 291 LEU A O 1
ATOM 2365 N N . ASP A 1 292 ? -0.660 -0.574 -5.674 1.00 88.00 292 ASP A N 1
ATOM 2366 C CA . ASP A 1 292 ? -1.578 -1.244 -4.742 1.00 88.00 292 ASP A CA 1
ATOM 2367 C C . ASP A 1 292 ? -2.418 -0.277 -3.894 1.00 88.00 292 ASP A C 1
ATOM 2369 O O . ASP A 1 292 ? -3.561 -0.581 -3.539 1.00 88.00 292 ASP A O 1
ATOM 2373 N N . ILE A 1 293 ? -1.887 0.911 -3.587 1.00 92.88 293 ILE A N 1
ATOM 2374 C CA . ILE A 1 293 ? -2.608 1.952 -2.841 1.00 92.88 293 ILE A CA 1
ATOM 2375 C C . ILE A 1 293 ? -3.841 2.419 -3.616 1.00 92.88 293 ILE A C 1
ATOM 2377 O O . ILE A 1 293 ? -4.933 2.541 -3.050 1.00 92.88 293 ILE A O 1
ATOM 2381 N N . PHE A 1 294 ? -3.678 2.649 -4.918 1.00 92.44 294 PHE A N 1
ATOM 2382 C CA . PHE A 1 294 ? -4.767 3.065 -5.788 1.00 92.44 294 PHE A CA 1
ATOM 2383 C C . PHE A 1 294 ? -5.785 1.935 -5.972 1.00 92.44 294 PHE A C 1
ATOM 2385 O O . PHE A 1 294 ? -6.984 2.160 -5.818 1.00 92.44 294 PHE A O 1
ATOM 2392 N N . TYR A 1 295 ? -5.334 0.696 -6.175 1.00 90.38 295 TYR A N 1
ATOM 2393 C CA . TYR A 1 295 ? -6.236 -0.459 -6.247 1.00 90.38 295 TYR A CA 1
ATOM 2394 C C . TYR A 1 295 ? -7.029 -0.677 -4.962 1.00 90.38 295 TYR A C 1
ATOM 2396 O O . TYR A 1 295 ? -8.231 -0.933 -5.007 1.00 90.38 295 TYR A O 1
ATOM 2404 N N . THR A 1 296 ? -6.392 -0.506 -3.805 1.00 94.06 296 THR A N 1
ATOM 2405 C CA . THR A 1 296 ? -7.071 -0.585 -2.508 1.00 94.06 296 THR A CA 1
ATOM 2406 C C . THR A 1 296 ? -8.174 0.468 -2.404 1.00 94.06 296 THR A C 1
ATOM 2408 O O . THR A 1 296 ? -9.279 0.157 -1.956 1.00 94.06 296 THR A O 1
ATOM 2411 N N . LEU A 1 297 ? -7.915 1.701 -2.856 1.00 96.00 297 LEU A N 1
ATOM 2412 C CA . LEU A 1 297 ? -8.930 2.753 -2.932 1.00 96.00 297 LEU A CA 1
ATOM 2413 C C . LEU A 1 297 ? -10.106 2.337 -3.822 1.00 96.00 297 LEU A C 1
ATOM 2415 O O . LEU A 1 297 ? -11.254 2.438 -3.385 1.00 96.00 297 LEU A O 1
ATOM 2419 N N . LEU A 1 298 ? -9.836 1.835 -5.028 1.00 94.50 298 LEU A N 1
ATOM 2420 C CA . LEU A 1 298 ? -10.872 1.371 -5.951 1.00 94.50 298 LEU A CA 1
ATOM 2421 C C . LEU A 1 298 ? -11.722 0.255 -5.334 1.00 94.50 298 LEU A C 1
ATOM 2423 O O . LEU A 1 298 ? -12.943 0.374 -5.294 1.00 94.50 298 LEU A O 1
ATOM 2427 N N . ILE A 1 299 ? -11.103 -0.771 -4.748 1.00 94.62 299 ILE A N 1
ATOM 2428 C CA . ILE A 1 299 ? -11.807 -1.888 -4.096 1.00 94.62 299 ILE A CA 1
ATOM 2429 C C . ILE A 1 299 ? -12.684 -1.396 -2.935 1.00 94.62 299 ILE A C 1
ATOM 2431 O O . ILE A 1 299 ? -13.823 -1.843 -2.770 1.00 94.62 299 ILE A O 1
ATOM 2435 N N . VAL A 1 300 ? -12.197 -0.444 -2.133 1.00 96.00 300 VAL A N 1
ATOM 2436 C CA . VAL A 1 300 ? -12.998 0.168 -1.062 1.00 96.00 300 VAL A CA 1
ATOM 2437 C C . VAL A 1 300 ? -14.199 0.923 -1.638 1.00 96.00 300 VAL A C 1
ATOM 2439 O O . VAL A 1 300 ? -15.304 0.798 -1.105 1.00 96.00 300 VAL A O 1
ATOM 2442 N N . LEU A 1 301 ? -14.028 1.663 -2.736 1.00 96.12 301 LEU A N 1
ATOM 2443 C CA . LEU A 1 301 ? -15.130 2.344 -3.422 1.00 96.12 301 LEU A CA 1
ATOM 2444 C C . LEU A 1 301 ? -16.144 1.350 -4.001 1.00 96.12 301 LEU A C 1
ATOM 2446 O O . LEU A 1 301 ? -17.343 1.544 -3.797 1.00 96.12 301 LEU A O 1
ATOM 2450 N N . VAL A 1 302 ? -15.693 0.261 -4.633 1.00 96.19 302 VAL A N 1
ATOM 2451 C CA . VAL A 1 302 ? -16.546 -0.841 -5.118 1.00 96.19 302 VAL A CA 1
ATOM 2452 C C . VAL A 1 302 ? -17.418 -1.369 -3.984 1.00 96.19 302 VAL A C 1
ATOM 2454 O O . VAL A 1 302 ? -18.636 -1.473 -4.141 1.00 96.19 302 VAL A O 1
ATOM 2457 N N . TRP A 1 303 ? -16.814 -1.654 -2.826 1.00 95.44 303 TRP A N 1
ATOM 2458 C CA . TRP A 1 303 ? -17.517 -2.176 -1.656 1.00 95.44 303 TRP A CA 1
ATOM 2459 C C . TRP A 1 303 ? -18.550 -1.194 -1.096 1.00 95.44 303 TRP A C 1
ATOM 2461 O O . TRP A 1 303 ? -19.671 -1.593 -0.771 1.00 95.44 303 TRP A O 1
ATOM 2471 N N . LEU A 1 304 ? -18.195 0.088 -0.984 1.00 95.50 304 LEU A N 1
ATOM 2472 C CA . LEU A 1 304 ? -19.096 1.130 -0.481 1.00 95.50 304 LEU A CA 1
ATOM 2473 C C . LEU A 1 304 ? -20.234 1.446 -1.456 1.00 95.50 304 LEU A C 1
ATOM 2475 O O . LEU A 1 304 ? -21.315 1.847 -1.029 1.00 95.50 304 LEU A O 1
ATOM 2479 N N . LEU A 1 305 ? -20.006 1.255 -2.754 1.00 94.88 305 LEU A N 1
ATOM 2480 C CA . LEU A 1 305 ? -20.971 1.509 -3.819 1.00 94.88 305 LEU A CA 1
ATOM 2481 C C . LEU A 1 305 ? -21.653 0.233 -4.320 1.00 94.88 305 LEU A C 1
ATOM 2483 O O . LEU A 1 305 ? -22.328 0.293 -5.342 1.00 94.88 305 LEU A O 1
ATOM 2487 N N . ARG A 1 306 ? -21.532 -0.898 -3.613 1.00 95.19 306 ARG A N 1
ATOM 2488 C CA . ARG A 1 306 ? -22.046 -2.214 -4.045 1.00 95.19 306 ARG A CA 1
ATOM 2489 C C . ARG A 1 306 ? -23.534 -2.234 -4.415 1.00 95.19 306 ARG A C 1
ATOM 2491 O O . ARG A 1 306 ? -23.942 -3.008 -5.272 1.00 95.19 306 ARG A O 1
ATOM 2498 N N . ASP A 1 307 ? -24.335 -1.354 -3.814 1.00 95.25 307 ASP A N 1
ATOM 2499 C CA . ASP A 1 307 ? -25.771 -1.247 -4.104 1.00 95.25 307 ASP A CA 1
ATOM 2500 C C . ASP A 1 307 ? -26.050 -0.444 -5.399 1.00 95.25 307 ASP A C 1
ATOM 2502 O O . ASP A 1 307 ? -27.140 -0.508 -5.968 1.00 95.25 307 ASP A O 1
ATOM 2506 N N . LYS A 1 308 ? -25.053 0.288 -5.916 1.00 94.19 308 LYS A N 1
ATOM 2507 C CA . LYS A 1 308 ? -25.090 1.058 -7.169 1.00 94.19 308 LYS A CA 1
ATOM 2508 C C . LYS A 1 308 ? -24.339 0.312 -8.272 1.00 94.19 308 LYS A C 1
ATOM 2510 O O . LYS A 1 308 ? -23.185 0.622 -8.564 1.00 94.19 308 LYS A O 1
ATOM 2515 N N . ARG A 1 309 ? -25.029 -0.638 -8.915 1.00 91.56 309 ARG A N 1
ATOM 2516 C CA . ARG A 1 309 ? -24.480 -1.574 -9.924 1.00 91.56 309 ARG A CA 1
ATOM 2517 C C . ARG A 1 309 ? -23.462 -0.945 -10.887 1.00 91.56 309 ARG A C 1
ATOM 2519 O O . ARG A 1 309 ? -22.346 -1.434 -10.974 1.00 91.56 309 ARG A O 1
ATOM 2526 N N . TRP A 1 310 ? -23.823 0.153 -11.556 1.00 94.38 310 TRP A N 1
ATOM 2527 C CA . TRP A 1 310 ? -22.954 0.806 -12.546 1.00 94.38 310 TRP A CA 1
ATOM 2528 C C . TRP A 1 310 ? -21.722 1.477 -11.941 1.00 94.38 310 TRP A C 1
ATOM 2530 O O . TRP A 1 310 ? -20.628 1.330 -12.470 1.00 94.38 310 TRP A O 1
ATOM 2540 N N . SER A 1 311 ? -21.879 2.195 -10.827 1.00 92.38 311 SER A N 1
ATOM 2541 C CA . SER A 1 311 ? -20.743 2.845 -10.166 1.00 92.38 311 SER A CA 1
ATOM 2542 C C . SER A 1 311 ? -19.778 1.815 -9.583 1.00 92.38 311 SER A C 1
ATOM 2544 O O . SER A 1 311 ? -18.573 1.984 -9.695 1.00 92.38 311 SER A O 1
ATOM 2546 N N . SER A 1 312 ? -20.305 0.742 -8.987 1.00 91.81 312 SER A N 1
ATOM 2547 C CA . SER A 1 312 ? -19.499 -0.366 -8.470 1.00 91.81 312 SER A CA 1
ATOM 2548 C C . SER A 1 312 ? -18.732 -1.068 -9.593 1.00 91.81 312 SER A C 1
ATOM 2550 O O . SER A 1 312 ? -17.532 -1.264 -9.455 1.00 91.81 312 SER A O 1
ATOM 2552 N N . ALA A 1 313 ? -19.387 -1.360 -10.724 1.00 90.31 313 ALA A N 1
ATOM 2553 C CA . ALA A 1 313 ? -18.733 -1.954 -11.890 1.00 90.31 313 ALA A CA 1
ATOM 2554 C C . ALA A 1 313 ? -17.615 -1.055 -12.440 1.00 90.31 313 ALA A C 1
ATOM 2556 O O . ALA A 1 313 ? -16.501 -1.521 -12.611 1.00 90.31 313 ALA A O 1
ATOM 2557 N N . LEU A 1 314 ? -17.866 0.249 -12.609 1.00 89.75 314 LEU A N 1
ATOM 2558 C CA . LEU A 1 314 ? -16.861 1.188 -13.119 1.00 89.75 314 LEU A CA 1
ATOM 2559 C C . LEU A 1 314 ? -15.565 1.198 -12.290 1.00 89.75 314 LEU A C 1
ATOM 2561 O O . LEU A 1 314 ? -14.482 1.283 -12.854 1.00 89.75 314 LEU A O 1
ATOM 2565 N N . PHE A 1 315 ? -15.668 1.138 -10.959 1.00 88.94 315 PHE A N 1
ATOM 2566 C CA . PHE A 1 315 ? -14.489 1.110 -10.088 1.00 88.94 315 PHE A CA 1
ATOM 2567 C C . PHE A 1 315 ? -13.828 -0.269 -9.996 1.00 88.94 315 PHE A C 1
ATOM 2569 O O . PHE A 1 315 ? -12.688 -0.351 -9.547 1.00 88.94 315 PHE A O 1
ATOM 2576 N N . LEU A 1 316 ? -14.525 -1.339 -10.382 1.00 87.25 316 LEU A N 1
ATOM 2577 C CA . LEU A 1 316 ? -13.957 -2.684 -10.433 1.00 87.25 316 LEU A CA 1
ATOM 2578 C C . LEU A 1 316 ? -13.094 -2.891 -11.689 1.00 87.25 316 LEU A C 1
ATOM 2580 O O . LEU A 1 316 ? -12.163 -3.694 -11.639 1.00 87.25 316 LEU A O 1
ATOM 2584 N N . GLY A 1 317 ? -13.386 -2.144 -12.761 1.00 82.00 317 GLY A N 1
ATOM 2585 C CA . GLY A 1 317 ? -12.811 -2.319 -14.099 1.00 82.00 317 GLY A CA 1
ATOM 2586 C C . GLY A 1 317 ? -13.696 -3.179 -14.991 1.00 82.00 317 GLY A C 1
ATOM 2587 O O . GLY A 1 317 ? -13.156 -3.688 -15.994 1.00 82.00 317 GLY A O 1
#

Sequence (317 aa):
MAQRSVFTQTTQPKEDHTTTRYRWMNRFFTNDVSPDNYPIIKLQRRAIWIGLALILQAANEIPHDRYLPYLNPFGSLIPFALIAGSFIAMAMAFRPTSLKQQTLRGHPRRWQRIMLIMMLFVTIIGCIYFIYCIILGFLPPEFSNDGTSLDTNAAILLLQGRNPYTDSNMLDVARHFSIQPNWTTPLQKGQFANRVEYPSMVDLQRVLNTDLKKGTAPEFESKVSYPALSFLTLVPFAYFNDMNVVPFYLLSYLLLIYIAWKVVRPEMRIWALLFGMANVSMWSSTAGANLDIFYTLLIVLVWLLRDKRWSSALFLG

Secondary structure (DSSP, 8-state):
----------------TTTGGGGGGGGTS----SGGGHHHHHHHHHHHHHHHHHHHHHHHTS-GGGT-TT-GGGGGHHHHHHHHHHHHHHHHHHSPPPGGGTSS--S--HHHHHHHHHHHHHHHHHHHHHHHHHHHTTSPP---SHHHHHHHHHHHHHHTT--HHHH--HHHHHHHH---GGGS-B-SSGGGTT--SPPPHHHHHHHHHHHHHHT--TTB--S--SSTTGGGGGHHHHHTT----HHHHHHHHHHHHHHHHHHS-GGGHHHHHHHHHH-HHHHHHHHTT-THHHHHHHHHHHHHTTTSHHHHHHHH-